Protein AF-W0QBN4-F1 (afdb_monomer_lite)

InterPro domains:
  IPR000123 RNA-directed DNA polymerase (reverse transcriptase), msDNA [PR00866] (60-73)
  IPR000123 RNA-directed DNA polymerase (reverse transcriptase), msDNA [PR00866] (78-91)
  IPR000123 RNA-directed DNA polymerase (reverse transcriptase), msDNA [PR00866] (93-104)
  IPR000123 RNA-directed DNA polymerase (reverse transcriptase), msDNA [PR00866] (148-154)
  IPR000123 RNA-directed DNA polymerase (reverse transcriptase), msDNA [cd03487] (2-157)
  IPR000477 Reverse transcriptase domain [PF00078] (51-152)
  IPR000477 Reverse transcriptase domain [PS50878] (1-153)
  IPR043502 DNA/RNA polymerase superfamily [SSF56672] (55-195)
  IPR051083 Group II Intron Splicing and Mobility/Defense [PTHR34047] (2-155)

Sequence (230 aa):
MKDFFFCINEISVYHLFKNLGYTKKLSFQMAKLCTIILIKEHEKYIKKYKLGNKEIELGVLPQGAPTSPMLSNLLANQLDIKLSNLAEDNNLIYTRYADDLAFSSNENLSKLQIKKINHHIMEIIRSENFIVNKDKISISRQGSRKQVLGLIVNNDTPKLPKDKKKKIDTFLYAIDKFGWEATTEHYGFKDALGFLHHLEGTIIYAEHIDRELGIKYRNRLNKLLPSLFI

Structure (mmCIF, N/CA/C/O backbone):
data_AF-W0QBN4-F1
#
_entry.id   AF-W0QBN4-F1
#
loop_
_atom_site.group_PDB
_atom_site.id
_atom_site.type_symbol
_atom_site.label_atom_id
_atom_site.label_alt_id
_atom_site.label_comp_id
_atom_site.label_asym_id
_atom_site.label_entity_id
_atom_site.label_seq_id
_atom_site.pdbx_PDB_ins_code
_atom_site.Cartn_x
_atom_site.Cartn_y
_atom_site.Cartn_z
_atom_site.occup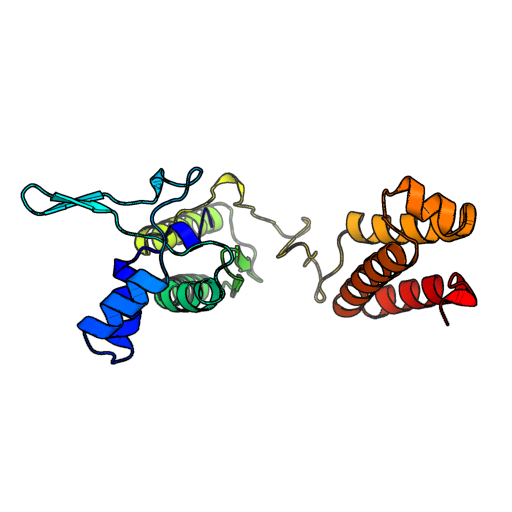ancy
_atom_site.B_iso_or_equiv
_atom_site.auth_seq_id
_atom_site.auth_comp_id
_atom_site.auth_asym_id
_atom_site.auth_atom_id
_atom_site.pdbx_PDB_model_num
ATOM 1 N N . MET A 1 1 ? 0.857 2.484 7.044 1.00 90.81 1 MET A N 1
ATOM 2 C CA . MET A 1 1 ? 0.902 2.324 8.521 1.00 90.81 1 MET A CA 1
ATOM 3 C C . MET A 1 1 ? 2.192 1.571 8.855 1.00 90.81 1 MET A C 1
ATOM 5 O O . MET A 1 1 ? 3.042 1.452 7.977 1.00 90.81 1 MET A O 1
ATOM 9 N N . LYS A 1 2 ? 2.445 1.145 10.097 1.00 90.12 2 LYS A N 1
ATOM 10 C CA . LYS A 1 2 ? 3.580 0.254 10.405 1.00 90.12 2 LYS A CA 1
ATOM 11 C C . LYS A 1 2 ? 3.059 -1.140 10.718 1.00 90.12 2 LYS A C 1
ATOM 13 O O . LYS A 1 2 ? 2.150 -1.251 11.531 1.00 90.12 2 LYS A O 1
ATOM 18 N N . ASP A 1 3 ? 3.663 -2.164 10.111 1.00 90.44 3 ASP A N 1
ATOM 19 C CA . ASP A 1 3 ? 3.443 -3.568 10.479 1.00 90.44 3 ASP A CA 1
ATOM 20 C C . ASP A 1 3 ? 1.940 -3.933 10.524 1.00 90.44 3 ASP A C 1
ATOM 22 O O . ASP A 1 3 ? 1.450 -4.540 11.473 1.00 90.44 3 ASP A O 1
ATOM 26 N N . PHE A 1 4 ? 1.191 -3.507 9.496 1.00 92.25 4 PHE A N 1
ATOM 27 C CA . PHE A 1 4 ? -0.280 -3.471 9.472 1.00 92.25 4 PHE A CA 1
ATOM 28 C C . PHE A 1 4 ? -0.950 -4.804 9.818 1.00 92.25 4 PHE A C 1
ATOM 30 O O . PHE A 1 4 ? -1.798 -4.845 10.705 1.00 92.25 4 PHE A O 1
ATOM 37 N N . PHE A 1 5 ? -0.535 -5.899 9.174 1.00 92.88 5 PHE A N 1
ATOM 38 C CA . PHE A 1 5 ? -1.074 -7.233 9.455 1.00 92.88 5 PHE A CA 1
ATOM 39 C C . PHE A 1 5 ? -0.814 -7.668 10.902 1.00 92.88 5 PHE A C 1
ATOM 41 O O . PHE A 1 5 ? -1.704 -8.196 11.561 1.00 92.88 5 PHE A O 1
ATOM 48 N N . PHE A 1 6 ? 0.369 -7.361 11.434 1.00 91.56 6 PHE A N 1
ATOM 49 C CA . PHE A 1 6 ? 0.767 -7.753 12.784 1.00 91.56 6 PHE A CA 1
ATOM 50 C C . PHE A 1 6 ? 0.071 -6.940 13.885 1.00 91.56 6 PHE A C 1
ATOM 52 O O . PHE A 1 6 ? 0.044 -7.362 15.036 1.00 91.56 6 PHE A O 1
ATOM 59 N N . CYS A 1 7 ? -0.538 -5.797 13.553 1.00 90.88 7 CYS A N 1
ATOM 60 C CA . CYS A 1 7 ? -1.388 -5.059 14.493 1.00 90.88 7 CYS A CA 1
ATOM 61 C C . CYS A 1 7 ? -2.726 -5.777 14.751 1.00 90.88 7 CYS A C 1
ATOM 63 O O . CYS A 1 7 ? -3.389 -5.521 15.758 1.00 90.88 7 CYS A O 1
ATOM 65 N N . ILE A 1 8 ? -3.124 -6.686 13.858 1.00 93.31 8 ILE A N 1
ATOM 66 C CA . ILE A 1 8 ? -4.395 -7.397 13.929 1.00 93.31 8 ILE A CA 1
ATOM 67 C C . ILE A 1 8 ? -4.189 -8.730 14.636 1.00 93.31 8 ILE A C 1
ATOM 69 O O . ILE A 1 8 ? -3.545 -9.640 14.116 1.00 93.31 8 ILE A O 1
ATOM 73 N N . ASN A 1 9 ? -4.769 -8.835 15.828 1.00 92.56 9 ASN A N 1
ATOM 74 C CA . ASN A 1 9 ? -4.647 -10.010 16.681 1.00 92.56 9 ASN A CA 1
ATOM 75 C C . ASN A 1 9 ? -5.807 -11.003 16.500 1.00 92.56 9 ASN A C 1
ATOM 77 O O . ASN A 1 9 ? -6.867 -10.692 15.953 1.00 92.56 9 ASN A O 1
ATOM 81 N N . GLU A 1 10 ? -5.597 -12.203 17.029 1.00 94.38 10 GLU A N 1
ATOM 82 C CA . GLU A 1 10 ? -6.542 -13.318 17.018 1.00 94.38 10 GLU A CA 1
ATOM 83 C C . GLU A 1 10 ? -7.917 -12.977 17.611 1.00 94.38 10 GLU A C 1
ATOM 85 O O . GLU A 1 10 ? -8.932 -13.435 17.088 1.00 94.38 10 GLU A O 1
ATOM 90 N N . ILE A 1 11 ? -7.982 -12.136 18.650 1.00 93.94 11 ILE A N 1
ATOM 91 C CA . ILE A 1 11 ? -9.257 -11.716 19.257 1.00 93.94 11 ILE A CA 1
ATOM 92 C C . ILE A 1 11 ? -10.081 -10.906 18.251 1.00 93.94 11 ILE A C 1
ATOM 94 O O . ILE A 1 11 ? -11.277 -11.160 18.093 1.00 93.94 11 ILE A O 1
ATOM 98 N N . SER A 1 12 ? -9.459 -9.972 17.528 1.00 94.94 12 SER A N 1
ATOM 99 C CA . SER A 1 12 ? -10.140 -9.198 16.484 1.00 94.94 12 SER A CA 1
ATOM 100 C C . SER A 1 12 ? -10.688 -10.110 15.384 1.00 94.94 12 SER A C 1
ATOM 102 O O . SER A 1 12 ? -11.844 -9.973 14.984 1.00 94.94 12 SER A O 1
ATOM 104 N N . VAL A 1 13 ? -9.897 -11.092 14.941 1.00 96.88 13 VAL A N 1
ATOM 105 C CA . VAL A 1 13 ? -10.320 -12.072 13.925 1.00 96.88 13 VAL A CA 1
ATOM 106 C C . VAL A 1 13 ? -11.476 -12.939 14.437 1.00 96.88 13 VAL A C 1
ATOM 108 O O . VAL A 1 13 ? -12.452 -13.159 13.719 1.00 96.88 13 VAL A O 1
ATOM 111 N N . TYR A 1 14 ? -11.419 -13.385 15.693 1.00 97.38 14 TYR A N 1
ATOM 112 C CA . TYR A 1 14 ? -12.514 -14.110 16.337 1.00 97.38 14 TYR A CA 1
ATOM 113 C C . TYR A 1 14 ? -13.814 -13.296 16.326 1.00 97.38 14 TYR A C 1
ATOM 115 O O . TYR A 1 14 ? -14.857 -13.809 15.911 1.00 97.38 14 TYR A O 1
ATOM 123 N N . HIS A 1 15 ? -13.757 -12.029 16.748 1.00 97.06 15 HIS A N 1
ATOM 124 C CA . HIS A 1 15 ? -14.932 -11.160 16.778 1.00 97.06 15 HIS A CA 1
ATOM 125 C C . HIS A 1 15 ? -15.472 -10.863 15.382 1.00 97.06 15 HIS A C 1
ATOM 127 O O . HIS A 1 15 ? -16.688 -10.845 15.219 1.00 97.06 15 HIS A O 1
ATOM 133 N N . LEU A 1 16 ? -14.610 -10.724 14.370 1.00 97.12 16 LEU A N 1
ATOM 134 C CA . LEU A 1 16 ? -15.048 -10.595 12.981 1.00 97.12 16 LEU A CA 1
ATOM 135 C C . LEU A 1 16 ? -15.923 -11.784 12.570 1.00 97.12 16 LEU A C 1
ATOM 137 O O . LEU A 1 16 ? -17.073 -11.593 12.183 1.00 97.12 16 LEU A O 1
ATOM 141 N N . PHE A 1 17 ? -15.427 -13.017 12.712 1.00 97.94 17 PHE A N 1
ATOM 142 C CA . PHE A 1 17 ? -16.222 -14.201 12.374 1.00 97.94 17 PHE A CA 1
ATOM 143 C C . PHE A 1 17 ? -17.478 -14.311 13.240 1.00 97.94 17 PHE A C 1
ATOM 145 O O . PHE A 1 17 ? -18.539 -14.704 12.760 1.00 97.94 17 PHE A O 1
ATOM 152 N N . LYS A 1 18 ? -17.395 -13.959 14.523 1.00 98.00 18 LYS A N 1
ATOM 153 C CA . LYS A 1 18 ? -18.564 -14.002 15.400 1.00 98.00 18 LYS A CA 1
ATOM 154 C C . LYS A 1 18 ? -19.658 -13.032 14.936 1.00 98.00 18 LYS A C 1
ATOM 156 O O . LYS A 1 18 ? -20.825 -13.418 14.926 1.00 98.00 18 LYS A O 1
ATOM 161 N N . ASN A 1 19 ? -19.276 -11.828 14.516 1.00 96.62 19 ASN A N 1
ATOM 162 C CA . ASN A 1 19 ? -20.182 -10.790 14.020 1.00 96.62 19 ASN A CA 1
ATOM 163 C C . ASN A 1 19 ? -20.761 -11.124 12.638 1.00 96.62 19 ASN A C 1
ATOM 165 O O . ASN A 1 19 ? -21.881 -10.728 12.342 1.00 96.62 19 ASN A O 1
ATOM 169 N N . LEU A 1 20 ? -20.050 -11.915 11.829 1.00 95.88 20 LEU A N 1
ATOM 170 C CA . LEU A 1 20 ? -20.570 -12.477 10.576 1.00 95.88 20 LEU A CA 1
ATOM 171 C C . LEU A 1 20 ? -21.606 -13.601 10.788 1.00 95.88 20 LEU A C 1
ATOM 173 O O . LEU A 1 20 ? -22.140 -14.126 9.817 1.00 95.88 20 LEU A O 1
ATOM 177 N N . GLY A 1 21 ? -21.893 -13.987 12.038 1.00 97.31 21 GLY A N 1
ATOM 178 C CA . GLY A 1 21 ? -22.943 -14.953 12.380 1.00 97.31 21 GLY A CA 1
ATOM 179 C C . GLY A 1 21 ? -22.454 -16.370 12.694 1.00 97.31 21 GLY A C 1
ATOM 180 O O . GLY A 1 21 ? -23.262 -17.235 13.031 1.00 97.31 21 GLY A O 1
ATOM 181 N N . TYR A 1 22 ? -21.144 -16.635 12.661 1.00 97.94 22 TYR A N 1
ATOM 182 C CA . TYR A 1 22 ? -20.612 -17.964 12.976 1.00 97.94 22 TYR A CA 1
ATOM 183 C C . TYR A 1 22 ? -20.765 -18.329 14.470 1.00 97.94 22 TYR A C 1
ATOM 185 O O . TYR A 1 22 ? -20.877 -17.480 15.367 1.00 97.94 22 TYR A O 1
ATOM 193 N N . THR A 1 23 ? -20.777 -19.632 14.778 1.00 98.31 23 THR A N 1
ATOM 194 C CA . THR A 1 23 ? -20.830 -20.125 16.167 1.00 98.31 23 THR A CA 1
ATOM 195 C C . THR A 1 23 ? -19.526 -19.813 16.907 1.00 98.31 23 THR A C 1
ATOM 197 O O . THR A 1 23 ? -18.466 -19.737 16.296 1.00 98.31 23 THR A O 1
ATOM 200 N N . LYS A 1 24 ? -19.570 -19.675 18.244 1.00 97.88 24 LYS A N 1
ATOM 201 C CA . LYS A 1 24 ? -18.374 -19.322 19.044 1.00 97.88 24 LYS A CA 1
ATOM 202 C C . LYS A 1 24 ? -17.204 -20.289 18.796 1.00 97.88 24 LYS A C 1
ATOM 204 O O . LYS A 1 24 ? -16.071 -19.857 18.627 1.00 97.88 24 LYS A O 1
ATOM 209 N N . LYS A 1 25 ? -17.486 -21.596 18.735 1.00 97.62 25 LYS A N 1
ATOM 210 C CA . LYS A 1 25 ? -16.470 -22.634 18.505 1.00 97.62 25 LYS A CA 1
ATOM 211 C C . LYS A 1 25 ? -15.825 -22.504 17.122 1.00 97.62 25 LYS A C 1
ATOM 213 O O . LYS A 1 25 ? -14.604 -22.566 17.022 1.00 97.62 25 LYS A O 1
ATOM 218 N N . LEU A 1 26 ? -16.630 -22.276 16.084 1.00 97.62 26 LEU A N 1
ATOM 219 C CA . LEU A 1 26 ? -16.129 -22.124 14.720 1.00 97.62 26 LEU A CA 1
ATOM 220 C C . LEU A 1 26 ? -15.345 -20.819 14.545 1.00 97.62 26 LEU A C 1
ATOM 222 O O . LEU A 1 26 ? -14.256 -20.843 13.983 1.00 97.62 26 LEU A O 1
ATOM 226 N N . SER A 1 27 ? -15.835 -19.700 15.089 1.00 98.00 27 SER A N 1
ATOM 227 C CA . SER A 1 27 ? -15.104 -18.425 15.089 1.00 98.00 27 SER A CA 1
ATOM 228 C C . SER A 1 27 ? -13.731 -18.561 15.748 1.00 98.00 27 SER A C 1
ATOM 230 O O . SER A 1 27 ? -12.752 -18.020 15.244 1.00 98.00 27 SER A O 1
ATOM 232 N N . PHE A 1 28 ? -13.641 -19.314 16.851 1.00 96.25 28 PHE A N 1
ATOM 233 C CA . PHE A 1 28 ? -12.373 -19.578 17.535 1.00 96.25 28 PHE A CA 1
ATOM 234 C C . PHE A 1 28 ? -11.413 -20.403 16.670 1.00 96.25 28 PHE A C 1
ATOM 236 O O . PHE A 1 28 ? -10.250 -20.038 16.520 1.00 96.25 28 PHE A O 1
ATOM 243 N N . GLN A 1 29 ? -11.902 -21.482 16.052 1.00 96.94 29 GLN A N 1
ATOM 244 C CA . GLN A 1 29 ? -11.094 -22.314 15.155 1.00 96.94 29 GLN A CA 1
ATOM 245 C C . GLN A 1 29 ? -10.597 -21.530 13.935 1.00 96.94 29 GLN A C 1
ATOM 247 O O . GLN A 1 29 ? -9.424 -21.627 13.587 1.00 96.94 29 GLN A O 1
ATOM 252 N N . MET A 1 30 ? -11.454 -20.708 13.326 1.00 97.12 30 MET A N 1
ATOM 253 C CA . MET A 1 30 ? -11.079 -19.858 12.193 1.00 97.12 30 MET A CA 1
ATOM 254 C C . MET A 1 30 ? -10.044 -18.800 12.584 1.00 97.12 30 MET A C 1
ATOM 256 O O . MET A 1 30 ? -9.085 -18.580 11.850 1.00 97.12 30 MET A O 1
ATOM 260 N N . ALA A 1 31 ? -10.190 -18.176 13.755 1.00 96.50 31 ALA A N 1
ATOM 261 C CA . ALA A 1 31 ? -9.197 -17.232 14.259 1.00 96.50 31 ALA A CA 1
ATOM 262 C C . ALA A 1 31 ? -7.826 -17.898 14.449 1.00 96.50 31 ALA A C 1
ATOM 264 O O . ALA A 1 31 ? -6.818 -17.354 13.998 1.00 96.50 31 ALA A O 1
ATOM 265 N N . LYS A 1 32 ? -7.795 -19.107 15.025 1.00 93.94 32 LYS A N 1
ATOM 266 C CA . LYS A 1 32 ? -6.568 -19.905 15.173 1.00 93.94 32 LYS A CA 1
ATOM 267 C C . LYS A 1 32 ? -5.955 -20.333 13.839 1.00 93.94 32 LYS A C 1
ATOM 269 O O . LYS A 1 32 ? -4.738 -20.362 13.734 1.00 93.94 32 LYS A O 1
ATOM 274 N N . LEU A 1 33 ? -6.767 -20.640 12.827 1.00 95.25 33 LEU A N 1
ATOM 275 C CA . LEU A 1 33 ? -6.278 -21.000 11.491 1.00 95.25 33 LEU A CA 1
ATOM 276 C C . LEU A 1 33 ? -5.645 -19.798 10.770 1.00 95.25 33 LEU A C 1
ATOM 278 O O . LEU A 1 33 ? -4.666 -19.941 10.044 1.00 95.25 33 LEU A O 1
ATOM 282 N N . CYS A 1 34 ? -6.225 -18.613 10.956 1.00 96.12 34 CYS A N 1
ATOM 283 C CA . CYS A 1 34 ? -5.832 -17.397 10.247 1.00 96.12 34 CYS A CA 1
ATOM 284 C C . CYS A 1 34 ? -4.720 -16.600 10.941 1.00 96.12 34 CYS A C 1
ATOM 286 O O . CYS A 1 34 ? -4.297 -15.579 10.402 1.00 96.12 34 CYS A O 1
ATOM 288 N N . THR A 1 35 ? -4.264 -17.013 12.124 1.00 94.75 35 THR A N 1
ATOM 289 C CA . THR A 1 35 ? -3.239 -16.292 12.886 1.00 94.75 35 THR A CA 1
ATOM 290 C C . THR A 1 35 ? -2.072 -17.184 13.273 1.00 94.75 35 THR A C 1
ATOM 292 O O . THR A 1 35 ? -2.207 -18.398 13.401 1.00 94.75 35 THR A O 1
ATOM 295 N N . ILE A 1 36 ? -0.901 -16.572 13.449 1.00 92.19 36 ILE A N 1
ATOM 296 C CA . ILE A 1 36 ? 0.330 -17.270 13.829 1.00 92.19 36 ILE A CA 1
ATOM 297 C C . ILE A 1 36 ? 0.972 -16.629 15.058 1.00 92.19 36 ILE A C 1
ATOM 299 O O . ILE A 1 36 ? 0.836 -15.426 15.284 1.00 92.19 36 ILE A O 1
ATOM 303 N N . ILE A 1 37 ? 1.686 -17.448 15.831 1.00 83.94 37 ILE A N 1
ATOM 304 C CA . ILE A 1 37 ? 2.408 -17.042 17.050 1.00 83.94 37 ILE A CA 1
ATOM 305 C C . ILE A 1 37 ? 3.933 -16.981 16.859 1.00 83.94 37 ILE A C 1
ATOM 307 O O . ILE A 1 37 ? 4.609 -16.223 17.541 1.00 83.94 37 ILE A O 1
ATOM 311 N N . LEU A 1 38 ? 4.492 -17.734 15.907 1.00 72.50 38 LEU A N 1
ATOM 312 C CA . LEU A 1 38 ? 5.940 -17.822 15.693 1.00 72.50 38 LEU A CA 1
ATOM 313 C C . LEU A 1 38 ? 6.389 -16.826 14.620 1.00 72.50 38 LEU A C 1
ATOM 315 O O . LEU A 1 38 ? 6.371 -17.146 13.432 1.00 72.50 38 LEU A O 1
ATOM 319 N N . ILE A 1 39 ? 6.808 -15.624 15.029 1.00 69.81 39 ILE A N 1
ATOM 320 C CA . ILE A 1 39 ? 7.344 -14.616 14.102 1.00 69.81 39 ILE A CA 1
ATOM 321 C C . ILE A 1 39 ? 8.636 -14.013 14.660 1.00 69.81 39 ILE A C 1
ATOM 323 O O . ILE A 1 39 ? 8.586 -13.011 15.364 1.00 69.81 39 ILE A O 1
ATOM 327 N N . LYS A 1 40 ? 9.797 -14.583 14.299 1.00 66.75 40 LYS A N 1
ATOM 328 C CA . LYS A 1 40 ? 11.121 -14.199 14.842 1.00 66.75 40 LYS A CA 1
ATOM 329 C C . LYS A 1 40 ? 11.411 -12.689 14.804 1.00 66.75 40 LYS A C 1
ATOM 331 O O . LYS A 1 40 ? 12.001 -12.156 15.733 1.00 66.75 40 LYS A O 1
ATOM 336 N N . GLU A 1 41 ? 10.990 -11.987 13.750 1.00 72.06 41 GLU A N 1
ATOM 337 C CA . GLU A 1 41 ? 11.254 -10.545 13.574 1.00 72.06 41 GLU A CA 1
ATOM 338 C C . GLU A 1 41 ? 10.146 -9.633 14.143 1.00 72.06 41 GLU A C 1
ATOM 340 O O . GLU A 1 41 ? 10.310 -8.414 14.236 1.00 72.06 41 GLU A O 1
ATOM 345 N N . HIS A 1 42 ? 9.012 -10.208 14.558 1.00 73.69 42 HIS A N 1
ATOM 346 C CA . HIS A 1 42 ? 7.809 -9.470 14.957 1.00 73.69 42 HIS A CA 1
ATOM 347 C C . HIS A 1 42 ? 7.196 -9.969 16.276 1.00 73.69 42 HIS A C 1
ATOM 349 O O . HIS A 1 42 ? 6.045 -9.653 16.572 1.00 73.69 42 HIS A O 1
ATOM 355 N N . GLU A 1 43 ? 7.962 -10.671 17.117 1.00 76.38 43 GLU A N 1
ATOM 356 C CA . GLU A 1 43 ? 7.491 -11.209 18.408 1.00 76.38 43 GLU A CA 1
ATOM 357 C C . GLU A 1 43 ? 6.892 -10.136 19.326 1.00 76.38 43 GLU A C 1
ATOM 359 O O . GLU A 1 43 ? 5.961 -10.409 20.076 1.00 76.38 43 GLU A O 1
ATOM 364 N N . LYS A 1 44 ? 7.342 -8.879 19.204 1.00 81.00 44 LYS A N 1
ATOM 365 C CA . LYS A 1 44 ? 6.791 -7.725 19.941 1.00 81.00 44 LYS A CA 1
ATOM 366 C C . LYS A 1 44 ? 5.282 -7.501 19.734 1.00 81.00 44 LYS A C 1
ATOM 368 O O . LYS A 1 44 ? 4.675 -6.765 20.506 1.00 81.00 44 LYS A O 1
ATOM 373 N N . TYR A 1 45 ? 4.692 -8.070 18.679 1.00 79.62 45 TYR A N 1
ATOM 374 C CA . TYR A 1 45 ? 3.256 -7.994 18.392 1.00 79.62 45 TYR A CA 1
ATOM 375 C C . TYR A 1 45 ? 2.450 -9.131 19.029 1.00 79.62 45 TYR A C 1
ATOM 377 O O . TYR A 1 45 ? 1.230 -9.017 19.156 1.00 79.62 45 TYR A O 1
ATOM 385 N N . ILE A 1 46 ? 3.117 -10.203 19.463 1.00 80.44 46 ILE A N 1
ATOM 386 C CA . ILE A 1 46 ? 2.486 -11.329 20.143 1.00 80.44 46 ILE A CA 1
ATOM 387 C C . ILE A 1 46 ? 2.198 -10.922 21.582 1.00 80.44 46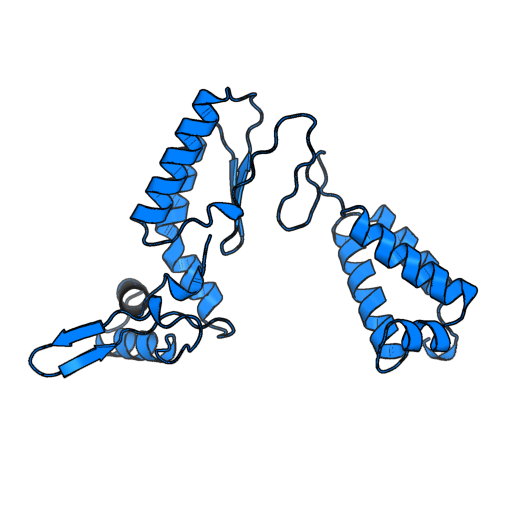 ILE A C 1
ATOM 389 O O . ILE A 1 46 ? 3.096 -10.713 22.399 1.00 80.44 46 ILE A O 1
ATOM 393 N N . LYS A 1 47 ? 0.910 -10.793 21.899 1.00 80.12 47 LYS A N 1
ATOM 394 C CA . LYS A 1 47 ? 0.472 -10.480 23.258 1.00 80.12 47 LYS A CA 1
ATOM 395 C C . LYS A 1 47 ? 0.390 -11.760 24.078 1.00 80.12 47 LYS A C 1
ATOM 397 O O . LYS A 1 47 ? -0.211 -12.741 23.637 1.00 80.12 47 LYS A O 1
ATOM 402 N N . LYS A 1 48 ? 0.944 -11.713 25.288 1.00 82.44 48 LYS A N 1
ATOM 403 C CA . LYS A 1 48 ? 0.904 -12.813 26.253 1.00 82.44 48 LYS A CA 1
ATOM 404 C C . LYS A 1 48 ? -0.072 -12.494 27.374 1.00 82.44 48 LYS A C 1
ATOM 406 O O . LYS A 1 48 ? -0.068 -11.388 27.913 1.00 82.44 48 LYS A O 1
ATOM 411 N N . TYR A 1 49 ? -0.902 -13.465 27.723 1.00 78.75 49 TYR A N 1
ATOM 412 C CA . TYR A 1 49 ? -1.891 -13.357 28.788 1.00 78.75 49 TYR A CA 1
ATOM 413 C C . TYR A 1 49 ? -1.705 -14.496 29.780 1.00 78.75 49 TYR A C 1
ATOM 415 O O . TYR A 1 49 ? -1.464 -15.636 29.389 1.00 78.75 49 TYR A O 1
ATOM 423 N N . LYS A 1 50 ? -1.860 -14.197 31.071 1.00 80.38 50 LYS A N 1
ATOM 424 C CA . LYS A 1 50 ? -1.895 -15.217 32.120 1.00 80.38 50 LYS A CA 1
ATOM 425 C C . LYS A 1 50 ? -3.337 -15.620 32.388 1.00 80.38 50 LYS A C 1
ATOM 427 O O . LYS A 1 50 ? -4.161 -14.776 32.729 1.00 80.38 50 LYS A O 1
ATOM 432 N N . LEU A 1 51 ? -3.625 -16.910 32.262 1.00 79.12 51 LEU A N 1
ATOM 433 C CA . LEU A 1 51 ? -4.890 -17.511 32.664 1.00 79.12 51 LEU A CA 1
ATOM 434 C C . LEU A 1 51 ? -4.600 -18.581 33.722 1.00 79.12 51 LEU A C 1
ATOM 436 O O . LEU A 1 51 ? -4.207 -19.708 33.410 1.00 79.12 51 LEU A O 1
ATOM 440 N N . GLY A 1 52 ? -4.736 -18.195 34.993 1.00 84.12 52 GLY A N 1
ATOM 441 C CA . GLY A 1 52 ? -4.257 -18.997 36.120 1.00 84.12 52 GLY A CA 1
ATOM 442 C C . GLY A 1 52 ? -2.742 -19.203 36.036 1.00 84.12 52 GLY A C 1
ATOM 443 O O . GLY A 1 52 ? -1.990 -18.237 35.923 1.00 84.12 52 GLY A O 1
ATOM 444 N N . ASN A 1 53 ? -2.308 -20.466 36.029 1.00 83.44 53 ASN A N 1
ATOM 445 C CA . ASN A 1 53 ? -0.890 -20.840 35.935 1.00 83.44 53 ASN A CA 1
ATOM 446 C C . ASN A 1 53 ? -0.388 -21.010 34.490 1.00 83.44 53 ASN A C 1
ATOM 448 O O . ASN A 1 53 ? 0.761 -21.396 34.291 1.00 83.44 53 ASN A O 1
ATOM 452 N N . LYS A 1 54 ? -1.235 -20.778 33.477 1.00 78.38 54 LYS A N 1
ATOM 453 C CA . LYS A 1 54 ? -0.872 -20.948 32.064 1.00 78.38 54 LYS A CA 1
ATOM 454 C C . LYS A 1 54 ? -0.687 -19.599 31.383 1.00 78.38 54 LYS A C 1
ATOM 456 O O . LYS A 1 54 ? -1.513 -18.700 31.534 1.00 78.38 54 LYS A O 1
ATOM 461 N N . GLU A 1 55 ? 0.379 -19.489 30.604 1.00 81.94 55 GLU A N 1
ATOM 462 C CA . GLU A 1 55 ? 0.619 -18.366 29.706 1.00 81.94 55 GLU A CA 1
ATOM 463 C C . GLU A 1 55 ? 0.078 -18.713 28.317 1.00 81.94 55 GLU A C 1
ATOM 465 O O . GLU A 1 55 ? 0.325 -19.800 27.793 1.00 81.94 55 GLU A O 1
ATOM 470 N N . ILE A 1 56 ? -0.722 -17.813 27.753 1.00 83.94 56 ILE A N 1
ATOM 471 C CA . ILE A 1 56 ? -1.343 -17.966 26.440 1.00 83.94 56 ILE A CA 1
ATOM 472 C C . ILE A 1 56 ? -0.840 -16.839 25.553 1.00 83.94 56 ILE A C 1
ATOM 474 O O . ILE A 1 56 ? -0.959 -15.662 25.896 1.00 83.94 56 ILE A O 1
ATOM 478 N N . GLU A 1 57 ? -0.319 -17.212 24.393 1.00 86.19 57 GLU A N 1
ATOM 479 C CA . GLU A 1 57 ? 0.081 -16.287 23.342 1.00 86.19 57 GLU A CA 1
ATOM 480 C C . GLU A 1 57 ? -1.067 -16.122 22.341 1.00 86.19 57 GLU A C 1
ATOM 482 O O . GLU A 1 57 ? -1.676 -17.104 21.901 1.00 86.19 57 GLU A O 1
ATOM 487 N N . LEU A 1 58 ? -1.382 -14.875 21.994 1.00 87.25 58 LEU A N 1
ATOM 488 C CA . LEU A 1 58 ? -2.342 -14.568 20.938 1.00 87.25 58 LEU A CA 1
ATOM 489 C C . LEU A 1 58 ? -1.622 -14.372 19.614 1.00 87.25 58 LEU A C 1
ATOM 491 O O . LEU A 1 58 ? -0.702 -13.557 19.522 1.00 87.25 58 LEU A O 1
ATOM 495 N N . GLY A 1 59 ? -2.095 -15.078 18.588 1.00 91.88 59 GLY A N 1
ATOM 496 C CA . GLY A 1 59 ? -1.569 -14.922 17.245 1.00 91.88 59 GLY A CA 1
ATOM 497 C C . GLY A 1 59 ? -1.938 -13.580 16.613 1.00 91.88 59 GLY A C 1
ATOM 498 O O . GLY A 1 59 ? -2.833 -12.859 17.068 1.00 91.88 59 GLY A O 1
ATOM 499 N N . VA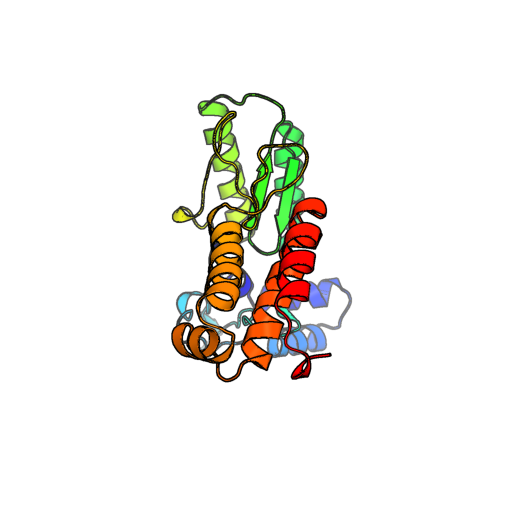L A 1 60 ? -1.257 -13.272 15.515 1.00 94.69 60 VAL A N 1
ATOM 500 C CA . VAL A 1 60 ? -1.542 -12.128 14.637 1.00 94.69 60 VAL A CA 1
ATOM 501 C C . VAL A 1 60 ? -1.658 -12.588 13.186 1.00 94.69 60 VAL A C 1
ATOM 503 O O . VAL A 1 60 ? -1.259 -13.710 12.862 1.00 94.69 60 VAL A O 1
ATOM 506 N N . LEU A 1 61 ? -2.208 -11.749 12.302 1.00 94.69 61 LEU A N 1
ATOM 507 C CA . LEU A 1 61 ? -2.285 -12.098 10.882 1.00 94.69 61 LEU A CA 1
ATOM 508 C C . LEU A 1 61 ? -0.872 -12.240 10.279 1.00 94.69 61 LEU A C 1
ATOM 510 O O . LEU A 1 61 ? -0.071 -11.304 10.370 1.00 94.69 61 LEU A O 1
ATOM 514 N N . PRO A 1 62 ? -0.552 -13.371 9.627 1.00 92.88 62 PRO A N 1
ATOM 515 C CA . PRO A 1 62 ? 0.707 -13.540 8.910 1.00 92.88 62 PRO A CA 1
ATOM 516 C C . PRO A 1 62 ? 0.726 -12.736 7.607 1.00 92.88 62 PRO A C 1
ATOM 518 O O . PRO A 1 62 ? -0.283 -12.634 6.901 1.00 92.88 62 PRO A O 1
ATOM 521 N N . GLN A 1 63 ? 1.903 -12.242 7.227 1.00 89.94 63 GLN A N 1
ATOM 522 C CA . GLN A 1 63 ? 2.136 -11.784 5.858 1.00 89.94 63 GLN A CA 1
ATOM 523 C C . GLN A 1 63 ? 2.250 -12.994 4.922 1.00 89.94 63 GLN A C 1
ATOM 525 O O . GLN A 1 63 ? 2.912 -13.974 5.251 1.00 89.94 63 GLN A O 1
ATOM 530 N N . GLY A 1 64 ? 1.592 -12.931 3.763 1.00 88.25 64 GLY A N 1
ATOM 531 C CA . GLY A 1 64 ? 1.627 -13.991 2.749 1.00 88.25 64 GLY A CA 1
ATOM 532 C C . GLY A 1 64 ? 0.514 -15.038 2.849 1.00 88.25 64 GLY A C 1
ATOM 533 O O . GLY A 1 64 ? 0.318 -15.781 1.890 1.00 88.25 64 GLY A O 1
ATOM 534 N N . ALA A 1 65 ? -0.267 -15.081 3.937 1.00 92.81 65 ALA A N 1
ATOM 535 C CA . ALA A 1 65 ? -1.456 -15.934 3.947 1.00 92.81 65 ALA A CA 1
ATOM 536 C C . ALA A 1 65 ? -2.557 -15.352 3.045 1.00 92.81 65 ALA A C 1
ATOM 538 O O . ALA A 1 65 ? -2.794 -14.140 3.071 1.00 92.81 65 ALA A O 1
ATOM 539 N N . PRO A 1 66 ? -3.284 -16.201 2.297 1.00 94.94 66 PRO A N 1
ATOM 540 C CA . PRO A 1 66 ? -4.308 -15.751 1.354 1.00 94.94 66 PRO A CA 1
ATOM 541 C C . PRO A 1 66 ? -5.509 -15.086 2.040 1.00 94.94 66 PRO A C 1
ATOM 543 O O . PRO A 1 66 ? -6.196 -14.271 1.431 1.00 94.94 66 PRO A O 1
ATOM 546 N N . THR A 1 67 ? -5.764 -15.399 3.313 1.00 95.88 67 THR A N 1
ATOM 547 C CA . THR A 1 67 ? -6.872 -14.822 4.089 1.00 95.88 67 THR A CA 1
ATOM 548 C C . THR A 1 67 ? -6.544 -13.440 4.654 1.00 95.88 67 THR A C 1
ATOM 550 O O . THR A 1 67 ? -7.443 -12.609 4.802 1.00 95.88 67 THR A O 1
ATOM 553 N N . SER A 1 68 ? -5.268 -13.163 4.940 1.00 95.69 68 SER A N 1
ATOM 554 C CA . SER A 1 68 ? -4.834 -11.945 5.631 1.00 95.69 68 SER A CA 1
ATOM 555 C C . SER A 1 68 ? -5.268 -10.645 4.943 1.00 95.69 68 SER A C 1
ATOM 557 O O . SER A 1 68 ? -5.756 -9.774 5.662 1.00 95.69 68 SER A O 1
ATOM 559 N N . PRO A 1 69 ? -5.155 -10.469 3.605 1.00 95.56 69 PRO A N 1
ATOM 560 C CA . PRO A 1 69 ? -5.568 -9.228 2.939 1.00 95.56 69 PRO A CA 1
ATOM 561 C C . PRO A 1 69 ? -7.053 -8.900 3.112 1.00 95.56 69 PRO A C 1
ATOM 563 O O . PRO A 1 69 ? -7.414 -7.748 3.343 1.00 95.56 69 PRO A O 1
ATOM 566 N N . MET A 1 70 ? -7.925 -9.907 3.023 1.00 95.81 70 MET A N 1
ATOM 567 C CA . MET A 1 70 ? -9.365 -9.696 3.174 1.00 95.81 70 MET A CA 1
ATOM 568 C C . MET A 1 70 ? -9.721 -9.402 4.633 1.00 95.81 70 MET A C 1
ATOM 570 O O . MET A 1 70 ? -10.441 -8.446 4.918 1.00 95.81 70 MET A O 1
ATOM 574 N N . LEU A 1 71 ? -9.179 -10.192 5.566 1.00 96.62 71 LEU A N 1
ATOM 575 C CA . LEU A 1 71 ? -9.428 -10.015 6.997 1.00 96.62 71 LEU A CA 1
ATOM 576 C C . LEU A 1 71 ? -8.960 -8.644 7.485 1.00 96.62 71 LEU A C 1
ATOM 578 O O . LEU A 1 71 ? -9.679 -7.983 8.233 1.00 96.62 71 LEU A O 1
ATOM 582 N N . SER A 1 72 ? -7.781 -8.199 7.047 1.00 95.62 72 SER A N 1
ATOM 583 C CA . SER A 1 72 ? -7.239 -6.912 7.466 1.00 95.62 72 SER A CA 1
ATOM 584 C C . SER A 1 72 ? -8.045 -5.732 6.935 1.00 95.62 72 SER A C 1
ATOM 586 O O . SER A 1 72 ? -8.282 -4.780 7.674 1.00 95.62 72 SER A O 1
ATOM 588 N N . ASN A 1 73 ? -8.546 -5.818 5.700 1.00 95.00 73 ASN A N 1
ATOM 589 C CA . ASN A 1 73 ? -9.434 -4.803 5.143 1.00 95.00 73 ASN A CA 1
ATOM 590 C C . ASN A 1 73 ? -10.773 -4.727 5.881 1.00 95.00 73 ASN A C 1
ATOM 592 O O . ASN A 1 73 ? -11.208 -3.626 6.205 1.00 95.00 73 ASN A O 1
ATOM 596 N N . LEU A 1 74 ? -11.394 -5.868 6.192 1.00 95.69 74 LEU A N 1
ATOM 597 C CA . LEU A 1 74 ? -12.648 -5.899 6.952 1.00 95.69 74 LEU A CA 1
ATOM 598 C C . LEU A 1 74 ? -12.475 -5.315 8.359 1.00 95.69 74 LEU A C 1
ATOM 600 O O . LEU A 1 74 ? -13.318 -4.558 8.833 1.00 95.69 74 LEU A O 1
ATOM 604 N N . LEU A 1 75 ? -11.364 -5.635 9.022 1.00 95.88 75 LEU A N 1
ATOM 605 C CA . LEU A 1 75 ? -11.070 -5.145 10.370 1.00 95.88 75 LEU A CA 1
ATOM 606 C C . LEU A 1 75 ? -10.651 -3.671 10.403 1.00 95.88 75 LEU A C 1
ATOM 608 O O . LEU A 1 75 ? -10.792 -3.030 11.439 1.00 95.88 75 LEU A O 1
ATOM 612 N N . ALA A 1 76 ? -10.201 -3.112 9.280 1.00 96.25 76 ALA A N 1
ATOM 613 C CA . ALA A 1 76 ? -9.935 -1.684 9.133 1.00 96.25 76 ALA A CA 1
ATOM 614 C C . ALA A 1 76 ? -11.199 -0.851 8.832 1.00 96.25 76 ALA A C 1
ATOM 616 O O . ALA A 1 76 ? -11.107 0.368 8.735 1.00 96.25 76 ALA A O 1
ATOM 617 N N . ASN A 1 77 ? -12.389 -1.453 8.729 1.00 95.62 77 ASN A N 1
ATOM 618 C CA . ASN A 1 77 ? -13.605 -0.721 8.359 1.00 95.62 77 ASN A CA 1
ATOM 619 C C . ASN A 1 77 ? -13.942 0.432 9.325 1.00 95.62 77 ASN A C 1
ATOM 621 O O . ASN A 1 77 ? -14.299 1.526 8.898 1.00 95.62 77 ASN A O 1
ATOM 625 N N . GLN A 1 78 ? -13.790 0.222 10.636 1.00 95.44 78 GLN A N 1
ATOM 626 C CA . GLN A 1 78 ? -14.073 1.275 11.619 1.00 95.44 78 GLN A CA 1
ATOM 627 C C . GLN A 1 78 ? -13.053 2.424 11.558 1.00 95.44 78 GLN A C 1
ATOM 629 O O . GLN A 1 78 ? -13.423 3.586 11.756 1.00 95.44 78 GLN A O 1
ATOM 634 N N . LEU A 1 79 ? -11.795 2.104 11.231 1.00 97.31 79 LEU A N 1
ATOM 635 C CA . LEU A 1 79 ? -10.759 3.085 10.913 1.00 97.31 79 LEU A CA 1
ATOM 636 C C . LEU A 1 79 ? -11.166 3.916 9.696 1.00 97.31 79 LEU A C 1
ATOM 638 O O . LEU A 1 79 ? -11.123 5.143 9.763 1.00 97.31 79 LEU A O 1
ATOM 642 N N . ASP A 1 80 ? -11.602 3.259 8.622 1.00 97.94 80 ASP A N 1
ATOM 643 C CA . ASP A 1 80 ? -12.009 3.925 7.386 1.00 97.94 80 ASP A CA 1
ATOM 644 C C . ASP A 1 80 ? -13.197 4.863 7.603 1.00 97.94 80 ASP A C 1
ATOM 646 O O . ASP A 1 80 ? -13.151 5.997 7.135 1.00 97.94 80 ASP A O 1
ATOM 650 N N . ILE A 1 81 ? -14.209 4.450 8.373 1.00 98.06 81 ILE A N 1
ATOM 651 C CA . ILE A 1 81 ? -15.351 5.309 8.725 1.00 98.06 81 ILE A CA 1
ATOM 652 C C . ILE A 1 81 ? -14.870 6.575 9.446 1.00 98.06 81 ILE A C 1
ATOM 654 O O . ILE A 1 81 ? -15.211 7.687 9.053 1.00 98.06 81 ILE A O 1
ATOM 658 N N . LYS A 1 82 ? -14.037 6.429 10.484 1.00 98.44 82 LYS A N 1
ATOM 659 C CA . LYS A 1 82 ? -13.554 7.576 11.271 1.00 98.44 82 LYS A CA 1
ATOM 660 C C . LYS A 1 82 ? -12.683 8.525 10.448 1.00 98.44 82 LYS A C 1
ATOM 662 O O . LYS A 1 82 ? -12.807 9.740 10.588 1.00 98.44 82 LYS A O 1
ATOM 667 N N . LEU A 1 83 ? -11.795 7.986 9.612 1.00 98.38 83 LEU A N 1
ATOM 668 C CA . LEU A 1 83 ? -10.930 8.789 8.747 1.00 98.38 83 LEU A CA 1
ATOM 669 C C . LEU A 1 83 ? -11.713 9.475 7.622 1.00 98.38 83 LEU A C 1
ATOM 671 O O . LEU A 1 83 ? -11.376 10.606 7.280 1.00 98.38 83 LEU A O 1
ATOM 675 N N . SER A 1 84 ? -12.755 8.828 7.093 1.00 98.38 84 SER A N 1
ATOM 676 C CA . SER A 1 84 ? -13.649 9.421 6.091 1.00 98.38 84 SER A CA 1
ATOM 677 C C . SER A 1 84 ? -14.425 10.593 6.682 1.00 98.38 84 SER A C 1
ATOM 679 O O . SER A 1 84 ? -14.379 11.678 6.117 1.00 98.38 84 SER A O 1
ATOM 681 N N . ASN A 1 85 ? -15.010 10.432 7.874 1.00 98.38 85 ASN A N 1
ATOM 682 C CA . ASN A 1 85 ? -15.704 11.527 8.561 1.00 98.38 85 ASN A CA 1
ATOM 683 C C . ASN A 1 85 ? -14.762 12.710 8.837 1.00 98.38 85 ASN A C 1
ATOM 685 O O . ASN A 1 85 ? -15.089 13.851 8.533 1.00 98.38 85 ASN A O 1
ATOM 689 N N . LEU A 1 86 ? -13.546 12.444 9.341 1.00 98.19 86 LEU A N 1
ATOM 690 C CA . LEU A 1 86 ? -12.545 13.497 9.546 1.00 98.19 86 LEU A CA 1
ATOM 691 C C . LEU A 1 86 ? -12.193 14.211 8.230 1.00 98.19 86 LEU A C 1
ATOM 693 O O . LEU A 1 86 ? -11.945 15.418 8.231 1.00 98.19 86 LEU A O 1
ATOM 697 N N . ALA A 1 87 ? -12.111 13.468 7.125 1.00 97.81 87 ALA A N 1
ATOM 698 C CA . ALA A 1 87 ? -11.827 14.028 5.814 1.00 97.81 87 ALA A CA 1
ATOM 699 C C . ALA A 1 87 ? -12.971 14.929 5.333 1.00 97.81 87 ALA A C 1
ATOM 701 O O . ALA A 1 87 ? -12.703 16.063 4.943 1.00 97.81 87 ALA A O 1
ATOM 702 N N . GLU A 1 88 ? -14.218 14.470 5.440 1.00 97.19 88 GLU A N 1
ATOM 703 C CA . GLU A 1 88 ? -15.419 15.241 5.098 1.00 97.19 88 GLU A CA 1
ATOM 704 C C . GLU A 1 88 ? -15.507 16.540 5.908 1.00 97.19 88 GLU A C 1
ATOM 706 O O . GLU A 1 88 ? -15.610 17.615 5.320 1.00 97.19 88 GLU A O 1
ATOM 711 N N . ASP A 1 89 ? -15.318 16.471 7.230 1.00 96.44 89 ASP A N 1
ATOM 712 C CA . ASP A 1 89 ? -15.332 17.634 8.134 1.00 96.44 89 ASP A CA 1
ATOM 713 C C . ASP A 1 89 ? -14.274 18.700 7.783 1.00 96.44 89 ASP A C 1
ATOM 715 O O . ASP A 1 89 ? -14.356 19.847 8.228 1.00 96.44 89 ASP A O 1
ATOM 719 N N . ASN A 1 90 ? -13.240 18.326 7.021 1.00 95.75 90 ASN A N 1
ATOM 720 C CA . ASN A 1 90 ? -12.118 19.191 6.655 1.00 95.75 90 ASN A CA 1
ATOM 721 C C . ASN A 1 90 ? -11.979 19.396 5.133 1.00 95.75 90 ASN A C 1
ATOM 723 O O . ASN A 1 90 ? -10.916 19.838 4.690 1.00 95.75 90 ASN A O 1
ATOM 727 N N . ASN A 1 91 ? -13.006 19.078 4.331 1.00 95.69 91 ASN A N 1
ATOM 728 C CA . ASN A 1 91 ? -12.980 19.173 2.861 1.00 95.69 91 ASN A CA 1
ATOM 729 C C . ASN A 1 91 ? -11.769 18.450 2.226 1.00 95.69 91 ASN A C 1
ATOM 731 O O . ASN A 1 91 ? -11.073 18.971 1.341 1.00 95.69 91 ASN A O 1
ATOM 735 N N . LEU A 1 92 ? -11.478 17.245 2.715 1.00 97.25 92 LEU A N 1
ATOM 736 C CA . LEU A 1 92 ? -10.432 16.363 2.209 1.00 97.25 92 LEU A CA 1
ATOM 737 C C . LEU A 1 92 ? -11.050 15.165 1.486 1.00 97.25 92 LEU A C 1
ATOM 739 O O . LEU A 1 92 ? -12.138 14.701 1.805 1.00 97.25 92 LEU A O 1
ATOM 743 N N . ILE A 1 93 ? -10.285 14.602 0.560 1.00 96.44 93 ILE A N 1
ATOM 744 C CA . ILE A 1 93 ? -10.549 13.310 -0.062 1.00 96.44 93 ILE A CA 1
ATOM 745 C C . ILE A 1 93 ? -9.623 12.296 0.601 1.00 96.44 93 ILE A C 1
ATOM 747 O O . ILE A 1 93 ? -8.399 12.454 0.560 1.00 96.44 93 ILE A O 1
ATOM 751 N N . TYR A 1 94 ? -10.212 11.268 1.206 1.00 97.75 94 TYR A N 1
ATOM 752 C CA . TYR A 1 94 ? -9.502 10.151 1.819 1.00 97.75 94 TYR A CA 1
ATOM 753 C C . TYR A 1 94 ? -9.497 8.936 0.890 1.00 97.75 94 TYR A C 1
ATOM 755 O O . TYR A 1 94 ? -10.515 8.574 0.305 1.00 97.75 94 TYR A O 1
ATOM 763 N N . THR A 1 95 ? -8.339 8.289 0.769 1.00 96.00 95 THR A N 1
ATOM 764 C CA . THR A 1 95 ? -8.188 7.005 0.077 1.00 96.00 95 THR A CA 1
ATOM 765 C C . THR A 1 95 ? -7.245 6.091 0.854 1.00 96.00 95 THR A C 1
ATOM 767 O O . THR A 1 95 ? -6.254 6.547 1.435 1.00 96.00 95 THR A O 1
ATOM 770 N N . ARG A 1 96 ? -7.534 4.785 0.845 1.00 95.50 96 ARG A N 1
ATOM 771 C CA . ARG A 1 96 ? -6.694 3.748 1.456 1.00 95.50 96 ARG A CA 1
ATOM 772 C C . ARG A 1 96 ? -6.363 2.652 0.458 1.00 95.50 96 ARG A C 1
ATOM 774 O O . ARG A 1 96 ? -7.239 2.157 -0.244 1.00 95.50 96 ARG A O 1
ATOM 781 N N . TYR A 1 97 ? -5.107 2.223 0.458 1.00 93.38 97 TYR A N 1
ATOM 782 C CA . TYR A 1 97 ? -4.657 1.014 -0.221 1.00 93.38 97 TYR A CA 1
ATOM 783 C C . TYR A 1 97 ? -3.854 0.164 0.760 1.00 93.38 97 TYR A C 1
ATOM 785 O O . TYR A 1 97 ? -2.734 0.517 1.121 1.00 93.38 97 TYR A O 1
ATOM 793 N N . ALA A 1 98 ? -4.445 -0.946 1.211 1.00 89.56 98 ALA A N 1
ATOM 794 C CA . ALA A 1 98 ? -3.917 -1.750 2.311 1.00 89.56 98 ALA A CA 1
ATOM 795 C C . ALA A 1 98 ? -3.571 -0.869 3.526 1.00 89.56 98 ALA A C 1
ATOM 797 O O . ALA A 1 98 ? -4.482 -0.374 4.193 1.00 89.56 98 ALA A O 1
ATOM 798 N N . ASP A 1 99 ? -2.283 -0.661 3.804 1.00 90.94 99 ASP A N 1
ATOM 799 C CA . ASP A 1 99 ? -1.815 0.148 4.919 1.00 90.94 99 ASP A CA 1
ATOM 800 C C . ASP A 1 99 ? -1.460 1.597 4.558 1.00 90.94 99 ASP A C 1
ATOM 802 O O . ASP A 1 99 ? -1.267 2.417 5.462 1.00 90.94 99 ASP A O 1
ATOM 806 N N . ASP A 1 100 ? -1.378 1.924 3.271 1.00 93.50 100 ASP A N 1
ATOM 807 C CA . ASP A 1 100 ? -1.112 3.274 2.790 1.00 93.50 100 ASP A CA 1
ATOM 808 C C . ASP A 1 100 ? -2.396 4.110 2.822 1.00 93.50 100 ASP A C 1
ATOM 810 O O . ASP A 1 100 ? -3.427 3.734 2.264 1.00 93.50 100 ASP A O 1
ATOM 814 N N . LEU A 1 101 ? -2.316 5.262 3.490 1.00 95.81 101 LEU A N 1
ATOM 815 C CA . LEU A 1 101 ? -3.405 6.224 3.652 1.00 95.81 101 LEU A CA 1
ATOM 816 C C . LEU A 1 101 ? -3.012 7.513 2.933 1.00 95.81 101 LEU A C 1
ATOM 818 O O . LEU A 1 101 ? -1.923 8.040 3.177 1.00 95.81 101 LEU A O 1
ATOM 822 N N . ALA A 1 102 ? -3.890 8.040 2.086 1.00 96.31 102 ALA A N 1
ATOM 823 C CA . ALA A 1 102 ? -3.679 9.301 1.392 1.00 96.31 102 ALA A CA 1
ATOM 824 C C . ALA A 1 102 ? -4.852 10.255 1.631 1.00 96.31 102 ALA A C 1
ATOM 826 O O . ALA A 1 102 ? -6.018 9.874 1.539 1.00 96.31 102 ALA A O 1
ATOM 827 N N . PHE A 1 103 ? -4.505 11.508 1.923 1.00 96.44 103 PHE A N 1
ATOM 828 C CA . PHE A 1 103 ? -5.435 12.616 2.099 1.00 96.44 103 PHE A CA 1
ATOM 829 C C . PHE A 1 103 ? -5.049 13.726 1.127 1.00 96.44 103 PHE A C 1
ATOM 831 O O . PHE A 1 103 ? -3.892 14.155 1.099 1.00 96.44 103 PHE A O 1
ATOM 838 N N . SER A 1 104 ? -6.006 14.198 0.337 1.00 94.19 104 SER A N 1
ATOM 839 C CA . SER A 1 104 ? -5.812 15.299 -0.612 1.00 94.19 104 SER A CA 1
ATOM 840 C C . SER A 1 104 ? -6.889 16.360 -0.448 1.00 94.19 104 SER A C 1
ATOM 842 O O . SER A 1 104 ? -8.001 16.048 -0.050 1.00 94.19 104 SER A O 1
ATOM 844 N N . SER A 1 105 ? -6.574 17.608 -0.779 1.00 92.94 105 SER A N 1
ATOM 845 C CA . SER A 1 105 ? -7.540 18.708 -0.799 1.00 92.94 105 SER A CA 1
ATOM 846 C C . SER A 1 105 ? -7.330 19.552 -2.049 1.00 92.94 105 SER A C 1
ATOM 848 O O . SER A 1 105 ? -6.199 19.669 -2.534 1.00 92.94 105 SER A O 1
ATOM 850 N N . ASN A 1 106 ? -8.416 20.144 -2.543 1.00 88.75 106 ASN A N 1
ATOM 851 C CA . ASN A 1 106 ? -8.377 21.168 -3.587 1.00 88.75 106 ASN A CA 1
ATOM 852 C C . ASN A 1 106 ? -8.111 22.566 -3.006 1.00 88.75 106 ASN A C 1
ATOM 854 O O . ASN A 1 106 ? -7.821 23.500 -3.751 1.00 88.75 106 ASN A O 1
ATOM 858 N N . GLU A 1 107 ? -8.179 22.709 -1.681 1.00 88.75 107 GLU A N 1
ATOM 859 C CA . GLU A 1 107 ? -7.948 23.962 -0.978 1.00 88.75 107 GLU A CA 1
ATOM 860 C C . GLU A 1 107 ? -6.507 24.069 -0.464 1.00 88.75 107 GLU A C 1
ATOM 862 O O . GLU A 1 107 ? -5.838 23.085 -0.126 1.00 88.75 107 GLU A O 1
ATOM 867 N N . ASN A 1 108 ? -6.019 25.306 -0.359 1.00 88.75 108 ASN A N 1
ATOM 868 C CA . ASN A 1 108 ? -4.720 25.583 0.239 1.00 88.75 108 ASN A CA 1
ATOM 869 C C . ASN A 1 108 ? -4.833 25.636 1.766 1.00 88.75 108 ASN A C 1
ATOM 871 O O . ASN A 1 108 ? -5.160 26.664 2.354 1.00 88.75 108 ASN A O 1
ATOM 875 N N . LEU A 1 109 ? -4.503 24.520 2.414 1.00 91.56 109 LEU A N 1
ATOM 876 C CA . LEU A 1 109 ? -4.496 24.418 3.871 1.00 91.56 109 LEU A CA 1
ATOM 877 C C . LEU A 1 109 ? -3.275 25.113 4.486 1.00 91.56 109 LEU A C 1
ATOM 879 O O . LEU A 1 109 ? -2.124 24.911 4.081 1.00 91.56 109 LEU A O 1
ATOM 883 N N . SER A 1 110 ? -3.512 25.885 5.546 1.00 93.31 110 SER A N 1
ATOM 884 C CA . SER A 1 110 ? -2.443 26.485 6.343 1.00 93.31 110 SER A CA 1
ATOM 885 C C . SER A 1 110 ? -1.596 25.418 7.052 1.00 93.31 110 SER A C 1
ATOM 887 O O . SER A 1 110 ? -2.043 24.306 7.345 1.00 93.31 110 SER A O 1
ATOM 889 N N . LYS A 1 111 ? -0.355 25.772 7.418 1.00 92.19 111 LYS A N 1
ATOM 890 C CA . LYS A 1 111 ? 0.532 24.882 8.196 1.00 92.19 111 LYS A CA 1
ATOM 891 C C . LYS A 1 111 ? -0.120 24.401 9.498 1.00 92.19 111 LYS A C 1
ATOM 893 O O . LYS A 1 111 ? 0.095 23.258 9.898 1.00 92.19 111 LYS A O 1
ATOM 898 N N . LEU A 1 112 ? -0.899 25.267 10.149 1.00 95.00 112 LEU A N 1
ATOM 899 C CA . LEU A 1 112 ? -1.573 24.952 11.404 1.00 95.00 112 LEU A CA 1
ATOM 900 C C . LEU A 1 112 ? -2.715 23.951 11.194 1.00 95.00 112 LEU A C 1
ATOM 902 O O . LEU A 1 112 ? -2.802 22.989 11.953 1.00 95.00 112 LEU A O 1
ATOM 906 N N . GLN A 1 113 ? -3.539 24.136 10.156 1.00 94.94 113 GLN A N 1
ATOM 907 C CA . GLN A 1 113 ? -4.601 23.186 9.797 1.00 94.94 113 GLN A CA 1
ATOM 908 C C . GLN A 1 113 ? -4.019 21.805 9.496 1.00 94.94 113 GLN A C 1
ATOM 910 O O . GLN A 1 113 ? -4.437 20.827 10.105 1.00 94.94 113 GLN A O 1
ATOM 915 N N . ILE A 1 114 ? -2.979 21.732 8.658 1.00 94.75 114 ILE A N 1
ATOM 916 C CA . ILE A 1 114 ? -2.315 20.462 8.327 1.00 94.75 114 ILE A CA 1
ATOM 917 C C . ILE A 1 114 ? -1.794 19.765 9.590 1.00 94.75 114 ILE A C 1
ATOM 919 O O . ILE A 1 114 ? -1.958 18.557 9.745 1.00 94.75 114 ILE A O 1
ATOM 923 N N . LYS A 1 115 ? -1.181 20.511 10.520 1.00 95.62 115 LYS A N 1
ATOM 924 C CA . LYS A 1 115 ? -0.679 19.946 11.780 1.00 95.62 115 LYS A CA 1
ATOM 925 C C . LYS A 1 115 ? -1.812 19.377 12.642 1.00 95.62 115 LYS A C 1
ATOM 927 O O . LYS A 1 115 ? -1.637 18.296 13.199 1.00 95.62 115 LYS A O 1
ATOM 932 N N . LYS A 1 116 ? -2.946 20.082 12.741 1.00 96.88 116 LYS A N 1
ATOM 933 C CA . LYS A 1 116 ? -4.137 19.628 13.482 1.00 96.88 116 LYS A CA 1
ATOM 934 C C . LYS A 1 116 ? -4.752 18.377 12.851 1.00 96.88 116 LYS A C 1
ATOM 936 O O . LYS A 1 116 ? -4.928 17.383 13.542 1.00 96.88 116 LYS A O 1
ATOM 941 N N . ILE A 1 117 ? -4.974 18.391 11.538 1.00 96.81 117 ILE A N 1
ATOM 942 C CA . ILE A 1 117 ? -5.505 17.245 10.785 1.00 96.81 117 ILE A CA 1
ATOM 943 C C . ILE A 1 117 ? -4.600 16.022 10.968 1.00 96.81 117 ILE A C 1
ATOM 945 O O . ILE A 1 117 ? -5.066 14.955 11.352 1.00 96.81 117 ILE A O 1
ATOM 949 N N . ASN A 1 118 ? -3.286 16.182 10.776 1.00 96.31 118 ASN A N 1
ATOM 950 C CA . ASN A 1 118 ? -2.336 15.084 10.951 1.00 96.31 118 ASN A CA 1
ATOM 951 C C . ASN A 1 118 ? -2.335 14.544 12.392 1.00 96.31 118 ASN A C 1
ATOM 953 O O . ASN A 1 118 ? -2.173 13.346 12.605 1.00 96.31 118 ASN A O 1
ATOM 957 N N . HIS A 1 119 ? -2.532 15.409 13.392 1.00 96.88 119 HIS A N 1
ATOM 958 C CA . HIS A 1 119 ? -2.683 14.977 14.778 1.00 96.88 119 HIS A CA 1
ATOM 959 C C . HIS A 1 119 ? -3.915 14.081 14.963 1.00 96.88 119 HIS A C 1
ATOM 961 O O . HIS A 1 119 ? -3.751 12.954 15.428 1.00 96.88 119 HIS A O 1
ATOM 967 N N . HIS A 1 120 ? -5.092 14.519 14.506 1.00 97.88 120 HIS A N 1
ATOM 968 C CA . HIS A 1 120 ? -6.327 13.733 14.601 1.00 97.88 120 HIS A CA 1
ATOM 969 C C . HIS A 1 120 ? -6.245 12.413 13.823 1.00 97.88 120 HIS A C 1
ATOM 971 O O . HIS A 1 120 ? -6.653 11.376 14.338 1.00 97.88 120 HIS A O 1
ATOM 977 N N . ILE A 1 121 ? -5.642 12.404 12.626 1.00 97.69 121 ILE A N 1
ATOM 978 C CA . ILE A 1 121 ? -5.398 11.164 11.868 1.00 97.69 121 ILE A CA 1
ATOM 979 C C . ILE A 1 121 ? -4.596 10.175 12.721 1.00 97.69 121 ILE A C 1
ATOM 981 O O . ILE A 1 121 ? -4.954 9.004 12.842 1.00 97.69 121 ILE A O 1
ATOM 985 N N . MET A 1 122 ? -3.510 10.639 13.347 1.00 97.06 122 MET A N 1
ATOM 986 C CA . MET A 1 122 ? -2.687 9.780 14.196 1.00 97.06 122 MET A CA 1
ATOM 987 C C . MET A 1 122 ? -3.429 9.280 15.441 1.00 97.06 122 MET A C 1
ATOM 989 O O . MET A 1 122 ? -3.155 8.167 15.888 1.00 97.06 122 MET A O 1
ATOM 993 N N . GLU A 1 123 ? -4.316 10.082 16.026 1.00 97.69 123 GLU A N 1
ATOM 994 C CA . GLU A 1 123 ? -5.157 9.665 17.153 1.00 97.69 123 GLU A CA 1
ATOM 995 C C . GLU A 1 123 ? -6.163 8.596 16.737 1.00 97.69 123 GLU A C 1
ATOM 997 O O . GLU A 1 123 ? -6.243 7.561 17.395 1.00 97.69 123 GLU A O 1
ATOM 1002 N N . ILE A 1 124 ? -6.848 8.791 15.609 1.00 98.06 124 ILE A N 1
ATOM 1003 C CA . ILE A 1 124 ? -7.801 7.821 15.065 1.00 98.06 124 ILE A CA 1
ATOM 1004 C C . ILE A 1 124 ? -7.104 6.481 14.800 1.00 98.06 124 ILE A C 1
ATOM 1006 O O . ILE A 1 124 ? -7.564 5.455 15.300 1.00 98.06 124 ILE A O 1
ATOM 1010 N N . ILE A 1 125 ? -5.953 6.484 14.114 1.00 96.88 125 ILE A N 1
ATOM 1011 C CA . ILE A 1 125 ? -5.172 5.264 13.836 1.00 96.88 125 ILE A CA 1
ATOM 1012 C C . ILE A 1 125 ? -4.835 4.516 15.135 1.00 96.88 125 ILE A C 1
ATOM 1014 O O . ILE A 1 125 ? -5.009 3.300 15.210 1.00 96.88 125 ILE A O 1
ATOM 1018 N N . ARG A 1 126 ? -4.392 5.233 16.177 1.00 95.44 126 ARG A N 1
ATOM 1019 C CA . ARG A 1 126 ? -4.080 4.624 17.481 1.00 95.44 126 ARG A CA 1
ATOM 1020 C C . ARG A 1 126 ? -5.325 4.107 18.195 1.00 95.44 126 ARG A C 1
ATOM 1022 O O . ARG A 1 126 ? -5.253 3.053 18.818 1.00 95.44 126 ARG A O 1
ATOM 1029 N N . SER A 1 127 ? -6.445 4.826 18.102 1.00 95.88 127 SER A N 1
ATOM 1030 C CA . SER A 1 127 ? -7.717 4.422 18.715 1.00 95.88 127 SER A CA 1
ATOM 1031 C C . SER A 1 127 ? -8.246 3.106 18.139 1.00 95.88 127 SER A C 1
ATOM 1033 O O . SER A 1 127 ? -8.872 2.329 18.851 1.00 95.88 127 SER A O 1
ATOM 1035 N N . GLU A 1 128 ? -7.904 2.815 16.883 1.00 94.81 128 GLU A N 1
ATOM 1036 C CA . GLU A 1 128 ? -8.236 1.570 16.185 1.00 94.81 128 GLU A CA 1
ATOM 1037 C C . GLU A 1 128 ? -7.145 0.494 16.327 1.00 94.81 128 GLU A C 1
ATOM 1039 O O . GLU A 1 128 ? 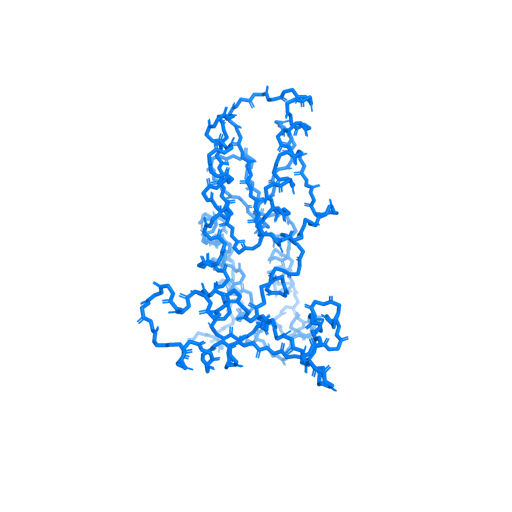-7.120 -0.482 15.585 1.00 94.81 128 GLU A O 1
ATOM 1044 N N . ASN A 1 129 ? -6.241 0.641 17.303 1.00 91.56 129 ASN A N 1
ATOM 1045 C CA . ASN A 1 129 ? -5.148 -0.292 17.610 1.00 91.56 129 ASN A CA 1
ATOM 1046 C C . ASN A 1 129 ? -4.106 -0.481 16.490 1.00 91.56 129 ASN A C 1
ATOM 1048 O O . ASN A 1 129 ? -3.317 -1.428 16.534 1.00 91.56 129 ASN A O 1
ATOM 1052 N N . PHE A 1 130 ? -4.046 0.431 15.518 1.00 94.69 130 PHE A N 1
ATOM 1053 C CA . PHE A 1 130 ? -3.003 0.441 14.497 1.00 94.69 130 PHE A CA 1
ATOM 1054 C C . PHE A 1 130 ? -1.827 1.336 14.899 1.00 94.69 130 PHE A C 1
ATOM 1056 O O . PHE A 1 130 ? -1.938 2.262 15.707 1.00 94.69 130 PHE A O 1
ATOM 1063 N N . ILE A 1 131 ? -0.664 1.073 14.300 1.00 93.44 131 ILE A N 1
ATOM 1064 C CA . ILE A 1 131 ? 0.559 1.831 14.567 1.00 93.44 131 ILE A CA 1
ATOM 1065 C C . ILE A 1 131 ? 0.867 2.775 13.405 1.00 93.44 131 ILE A C 1
ATOM 1067 O O . ILE A 1 131 ? 1.000 2.377 12.245 1.00 93.44 131 ILE A O 1
ATOM 1071 N N . VAL A 1 132 ? 1.052 4.051 13.737 1.00 94.44 132 VAL A N 1
ATOM 1072 C CA . VAL A 1 132 ? 1.499 5.078 12.791 1.00 94.44 132 VAL A CA 1
ATOM 1073 C C . VAL A 1 132 ? 2.981 4.880 12.467 1.00 94.44 132 VAL A C 1
ATOM 1075 O O . VAL A 1 132 ? 3.820 4.832 13.367 1.00 94.44 132 VAL A O 1
ATOM 1078 N N . ASN A 1 133 ? 3.319 4.855 11.177 1.00 93.50 133 ASN A N 1
ATOM 1079 C CA . ASN A 1 133 ? 4.704 4.941 10.721 1.00 93.50 133 ASN A CA 1
ATOM 1080 C C . ASN A 1 133 ? 5.088 6.413 10.522 1.00 93.50 133 ASN A C 1
ATOM 1082 O O . ASN A 1 133 ? 4.785 6.984 9.478 1.00 93.50 133 ASN A O 1
ATOM 1086 N N . LYS A 1 134 ? 5.720 7.027 11.530 1.00 92.00 134 LYS A N 1
ATOM 1087 C CA . LYS A 1 134 ? 6.067 8.458 11.502 1.00 92.00 134 LYS A CA 1
ATOM 1088 C C . LYS A 1 134 ? 7.052 8.810 10.385 1.00 92.00 134 LYS A C 1
ATOM 1090 O O . LYS A 1 134 ? 6.900 9.862 9.778 1.00 92.00 134 LYS A O 1
ATOM 1095 N N . ASP A 1 135 ? 7.989 7.916 10.081 1.00 91.69 135 ASP A N 1
ATOM 1096 C CA . ASP A 1 135 ? 9.038 8.144 9.077 1.00 91.69 135 ASP A CA 1
ATOM 1097 C C . ASP A 1 135 ? 8.480 8.157 7.649 1.00 91.69 135 ASP A C 1
ATOM 1099 O O . ASP A 1 135 ? 9.051 8.766 6.749 1.00 91.69 135 ASP A O 1
ATOM 1103 N N . LYS A 1 136 ? 7.330 7.504 7.442 1.00 90.00 136 LYS A N 1
ATOM 1104 C CA . LYS A 1 136 ? 6.612 7.496 6.163 1.00 90.00 136 LYS A CA 1
ATOM 1105 C C . LYS A 1 136 ? 5.614 8.648 6.009 1.00 90.00 136 LYS A C 1
ATOM 1107 O O . LYS A 1 136 ? 4.981 8.744 4.961 1.00 90.00 136 LYS A O 1
ATOM 1112 N N . ILE A 1 137 ? 5.437 9.512 7.013 1.00 93.25 137 ILE A N 1
ATOM 1113 C CA . ILE A 1 137 ? 4.525 10.656 6.884 1.00 93.25 137 ILE A CA 1
ATOM 1114 C C . ILE A 1 137 ? 5.168 11.695 5.967 1.00 93.25 137 ILE A C 1
ATOM 1116 O O . ILE A 1 137 ? 6.177 12.310 6.307 1.00 93.25 137 ILE A O 1
ATOM 1120 N N . SER A 1 138 ? 4.535 11.942 4.826 1.00 92.75 138 SER A N 1
ATOM 1121 C CA . SER A 1 138 ? 4.945 12.976 3.880 1.00 92.75 138 SER A CA 1
ATOM 1122 C C . SER A 1 138 ? 3.806 13.948 3.610 1.00 92.75 138 SER A C 1
ATOM 1124 O O . SER A 1 138 ? 2.674 13.529 3.379 1.00 92.75 138 SER A O 1
ATOM 1126 N N . ILE A 1 139 ? 4.114 15.245 3.586 1.00 92.75 139 ILE A N 1
ATOM 1127 C CA . ILE A 1 139 ? 3.165 16.307 3.238 1.00 92.75 139 ILE A CA 1
ATOM 1128 C C . ILE A 1 139 ? 3.698 17.027 2.000 1.00 92.75 139 ILE A C 1
ATOM 1130 O O . ILE A 1 139 ? 4.727 17.703 2.069 1.00 92.75 139 ILE A O 1
ATOM 1134 N N . SER A 1 140 ? 2.974 16.923 0.888 1.00 91.56 140 SER A N 1
ATOM 1135 C CA . SER A 1 140 ? 3.293 17.619 -0.361 1.00 91.56 140 SER A CA 1
ATOM 1136 C C . SER A 1 140 ? 2.371 18.823 -0.551 1.00 91.56 140 SER A C 1
ATOM 1138 O O . SER A 1 140 ? 1.152 18.700 -0.470 1.00 91.56 140 SER A O 1
ATOM 1140 N N . ARG A 1 141 ? 2.949 19.996 -0.831 1.00 86.88 141 ARG A N 1
ATOM 1141 C CA . ARG A 1 141 ? 2.204 21.229 -1.144 1.00 86.88 141 ARG A CA 1
ATOM 1142 C C . ARG A 1 141 ? 1.987 21.388 -2.646 1.00 86.88 141 ARG A C 1
ATOM 1144 O O . ARG A 1 141 ? 2.571 20.660 -3.455 1.00 86.88 141 ARG A O 1
ATOM 1151 N N . GLN A 1 142 ? 1.180 22.374 -3.027 1.00 83.38 142 GLN A N 1
ATOM 1152 C CA . GLN A 1 142 ? 1.074 22.799 -4.420 1.00 83.38 142 GLN A CA 1
ATOM 1153 C C . GLN A 1 142 ? 2.471 23.120 -4.989 1.00 83.38 142 GLN A C 1
ATOM 1155 O O . GLN A 1 142 ? 3.334 23.639 -4.282 1.00 83.38 142 GLN A O 1
ATOM 1160 N N . GLY A 1 143 ? 2.730 22.709 -6.232 1.00 82.44 143 GLY A N 1
ATOM 1161 C CA . GLY A 1 143 ? 4.029 22.864 -6.902 1.00 82.44 143 GLY A CA 1
ATOM 1162 C C . GLY A 1 143 ? 5.099 21.818 -6.551 1.00 82.44 143 GLY A C 1
ATOM 1163 O O . GLY A 1 143 ? 6.008 21.594 -7.344 1.00 82.44 143 GLY A O 1
ATOM 1164 N N . SER A 1 144 ? 4.990 21.117 -5.418 1.00 87.75 144 SER A N 1
ATOM 1165 C CA . SER A 1 144 ? 5.908 20.016 -5.085 1.00 87.75 144 SER A CA 1
ATOM 1166 C C . SER A 1 144 ? 5.545 18.714 -5.805 1.00 87.75 144 SER A C 1
ATOM 1168 O O . SER A 1 144 ? 4.392 18.495 -6.180 1.00 87.75 144 SER A O 1
ATOM 1170 N N . ARG A 1 145 ? 6.523 17.815 -5.979 1.00 88.31 145 ARG A N 1
ATOM 1171 C CA . ARG A 1 145 ? 6.275 16.441 -6.439 1.00 88.31 145 ARG A CA 1
ATOM 1172 C C . ARG A 1 145 ? 5.354 15.726 -5.441 1.00 88.31 145 ARG A C 1
ATOM 1174 O O . ARG A 1 145 ? 5.671 15.623 -4.256 1.00 88.31 145 ARG A O 1
ATOM 1181 N N . LYS A 1 146 ? 4.227 15.222 -5.936 1.00 91.62 146 LYS A N 1
ATOM 1182 C CA . LYS A 1 146 ? 3.255 14.409 -5.201 1.00 91.62 146 LYS A CA 1
ATOM 1183 C C . LYS A 1 146 ? 3.391 12.977 -5.684 1.00 91.62 146 LYS A C 1
ATOM 1185 O O . LYS A 1 146 ? 3.350 12.732 -6.890 1.00 91.62 146 LYS A O 1
ATOM 1190 N N . GLN A 1 147 ? 3.577 12.047 -4.756 1.00 91.06 147 GLN A N 1
ATOM 1191 C CA . GLN A 1 147 ? 3.715 10.635 -5.076 1.00 91.06 147 GLN A CA 1
ATOM 1192 C C . GLN A 1 147 ? 2.777 9.809 -4.205 1.00 91.06 147 GLN A C 1
ATOM 1194 O O . GLN A 1 147 ? 2.829 9.911 -2.985 1.00 91.06 147 GLN A O 1
ATOM 1199 N N . VAL A 1 148 ? 1.947 8.985 -4.840 1.00 91.50 148 VAL A N 1
ATOM 1200 C CA . VAL A 1 148 ? 1.001 8.074 -4.184 1.00 91.50 148 VAL A CA 1
ATOM 1201 C C . VAL A 1 148 ? 1.185 6.700 -4.818 1.00 91.50 148 VAL A C 1
ATOM 1203 O O . VAL A 1 148 ? 1.229 6.595 -6.041 1.00 91.50 148 VAL A O 1
ATOM 1206 N N . LEU A 1 149 ? 1.391 5.660 -4.002 1.00 89.81 149 LEU A N 1
ATOM 1207 C CA . LEU A 1 149 ? 1.615 4.274 -4.456 1.00 89.81 149 LEU A CA 1
ATOM 1208 C C . LEU A 1 149 ? 2.698 4.129 -5.546 1.00 89.81 149 LEU A C 1
ATOM 1210 O O . LEU A 1 149 ? 2.613 3.308 -6.456 1.00 89.81 149 LEU A O 1
ATOM 1214 N N . GLY A 1 150 ? 3.740 4.962 -5.474 1.00 89.31 150 GLY A N 1
ATOM 1215 C CA . GLY A 1 150 ? 4.832 4.949 -6.450 1.00 89.31 150 GLY A CA 1
ATOM 1216 C C . GLY A 1 150 ? 4.528 5.648 -7.781 1.00 89.31 150 GLY A C 1
ATOM 1217 O O . GLY A 1 150 ? 5.362 5.578 -8.683 1.00 89.31 150 GLY A O 1
ATOM 1218 N N . LEU A 1 151 ? 3.387 6.331 -7.907 1.00 92.81 151 LEU A N 1
ATOM 1219 C CA . LEU A 1 151 ? 2.985 7.116 -9.077 1.00 92.81 151 LEU A CA 1
ATOM 1220 C C . LEU A 1 151 ? 2.998 8.609 -8.777 1.00 92.81 151 LEU A C 1
ATOM 1222 O O . LEU A 1 151 ? 2.720 9.028 -7.658 1.00 92.81 151 LEU A O 1
ATOM 1226 N N . ILE A 1 152 ? 3.319 9.417 -9.784 1.00 93.44 152 ILE A N 1
ATOM 1227 C CA . ILE A 1 152 ? 3.296 10.877 -9.692 1.00 93.44 152 ILE A CA 1
ATOM 1228 C C . ILE A 1 152 ? 1.885 11.373 -9.974 1.00 93.44 152 ILE A C 1
ATOM 1230 O O . ILE A 1 152 ? 1.350 11.094 -11.040 1.00 93.44 152 ILE A O 1
ATOM 1234 N N . VAL A 1 153 ? 1.313 12.141 -9.050 1.00 92.12 153 VAL A N 1
ATOM 1235 C CA . VAL A 1 153 ? -0.088 12.609 -9.104 1.00 92.12 153 VAL A CA 1
ATOM 1236 C C . VAL A 1 153 ? -0.174 14.139 -9.095 1.00 92.12 153 VAL A C 1
ATOM 1238 O O . VAL A 1 153 ? -0.986 14.755 -8.413 1.00 92.12 153 VAL A O 1
ATOM 1241 N N . ASN A 1 154 ? 0.751 14.785 -9.805 1.00 87.75 154 ASN A N 1
ATOM 1242 C CA . ASN A 1 154 ? 0.811 16.246 -9.903 1.00 87.75 154 ASN A CA 1
ATOM 1243 C C . ASN A 1 154 ? -0.260 16.846 -10.824 1.00 87.75 154 ASN A C 1
ATOM 1245 O O . ASN A 1 154 ? -0.601 18.011 -10.637 1.00 87.75 154 ASN A O 1
ATOM 1249 N N . ASN A 1 155 ? -0.747 16.062 -11.786 1.00 84.75 155 ASN A N 1
ATOM 1250 C CA . ASN A 1 155 ? -1.678 16.469 -12.834 1.00 84.75 155 ASN A CA 1
ATOM 1251 C C . ASN A 1 155 ? -2.919 15.560 -12.793 1.00 84.75 155 ASN A C 1
ATOM 1253 O O . ASN A 1 155 ? -2.927 14.581 -12.047 1.00 84.75 155 ASN A O 1
ATOM 1257 N N . ASP A 1 156 ? -3.898 15.832 -13.657 1.00 84.75 156 ASP A N 1
ATOM 1258 C CA . ASP A 1 156 ? -5.167 15.088 -13.750 1.00 84.75 156 ASP A CA 1
ATOM 1259 C C . ASP A 1 156 ? -4.984 13.579 -13.970 1.00 84.75 156 ASP A C 1
ATOM 1261 O O . ASP A 1 156 ? -5.788 12.770 -13.516 1.00 84.75 156 ASP A O 1
ATOM 1265 N N . THR A 1 157 ? -3.895 13.187 -14.635 1.00 88.62 157 THR A N 1
ATOM 1266 C CA . THR A 1 157 ? -3.546 11.785 -14.881 1.00 88.62 157 THR A CA 1
ATOM 1267 C C . THR A 1 157 ? -2.285 11.382 -14.109 1.00 88.62 157 THR A C 1
ATOM 1269 O O . THR A 1 157 ? -1.273 12.100 -14.191 1.00 88.62 157 THR A O 1
ATOM 1272 N N . PRO A 1 158 ? -2.270 10.212 -13.441 1.00 91.88 158 PRO A N 1
ATOM 1273 C CA . PRO A 1 158 ? -1.062 9.657 -12.843 1.00 91.88 158 PRO A CA 1
ATOM 1274 C C . PRO A 1 158 ? 0.052 9.457 -13.875 1.00 91.88 158 PRO A C 1
ATOM 1276 O O . PRO A 1 158 ? -0.196 9.111 -15.025 1.00 91.88 158 PRO A O 1
ATOM 1279 N N . LYS A 1 159 ? 1.308 9.646 -13.462 1.00 93.31 159 LYS A N 1
ATOM 1280 C CA . LYS A 1 159 ? 2.482 9.428 -14.317 1.00 93.31 159 LYS A CA 1
ATOM 1281 C C . LYS A 1 159 ? 3.501 8.515 -13.660 1.00 93.31 159 LYS A C 1
ATOM 1283 O O . LYS A 1 159 ? 3.717 8.546 -12.448 1.00 93.31 159 LYS A O 1
ATOM 1288 N N . LEU A 1 160 ? 4.212 7.754 -14.487 1.00 93.38 160 LEU A N 1
ATOM 1289 C CA . LEU A 1 160 ? 5.382 7.004 -14.046 1.00 93.38 160 LEU A CA 1
ATOM 1290 C C . LEU A 1 160 ? 6.503 7.940 -13.549 1.00 93.38 160 LEU A C 1
ATOM 1292 O O . LEU A 1 160 ? 6.807 8.939 -14.212 1.00 93.38 160 LEU A O 1
ATOM 1296 N N . PRO A 1 161 ? 7.188 7.598 -12.444 1.00 93.50 161 PRO A N 1
ATOM 1297 C CA . PRO A 1 161 ? 8.407 8.280 -12.025 1.00 93.50 161 PRO A CA 1
ATOM 1298 C C . PRO A 1 161 ? 9.514 8.215 -13.082 1.00 93.50 161 PRO A C 1
ATOM 1300 O O . PRO A 1 161 ? 9.644 7.225 -13.806 1.00 93.50 161 PRO A O 1
ATOM 1303 N N . LYS A 1 162 ? 10.374 9.242 -13.107 1.00 93.31 162 LYS A N 1
ATOM 1304 C CA . LYS A 1 162 ? 11.516 9.339 -14.031 1.00 93.31 162 LYS A CA 1
ATOM 1305 C C . LYS A 1 162 ? 12.429 8.112 -13.969 1.00 93.31 162 LYS A C 1
ATOM 1307 O O . LYS A 1 162 ? 12.867 7.645 -15.012 1.00 93.31 162 LYS A O 1
ATOM 1312 N N . ASP A 1 163 ? 12.666 7.565 -12.781 1.00 93.69 163 ASP A N 1
ATOM 1313 C CA . ASP A 1 163 ? 13.574 6.426 -12.601 1.00 93.69 163 ASP A CA 1
ATOM 1314 C C . ASP A 1 163 ? 13.022 5.144 -13.236 1.00 93.69 163 ASP A C 1
ATOM 1316 O O . ASP A 1 163 ? 13.772 4.397 -13.861 1.00 93.69 163 ASP A O 1
ATOM 1320 N N . LYS A 1 164 ? 11.697 4.929 -13.170 1.00 94.31 164 LYS A N 1
ATOM 1321 C CA . LYS A 1 164 ? 11.041 3.805 -13.858 1.00 94.31 164 LYS A CA 1
ATOM 1322 C C . LYS A 1 164 ? 11.147 3.950 -15.377 1.00 94.31 164 LYS A C 1
ATOM 1324 O O . LYS A 1 164 ? 11.508 2.989 -16.046 1.00 94.31 164 LYS A O 1
ATOM 1329 N N . LYS A 1 165 ? 10.903 5.155 -15.909 1.00 96.06 165 LYS A N 1
ATOM 1330 C CA . LYS A 1 165 ? 11.062 5.454 -17.346 1.00 96.06 165 LYS A CA 1
ATOM 1331 C C . LYS A 1 165 ? 12.501 5.214 -17.803 1.00 96.06 165 LYS A C 1
ATOM 1333 O O . LYS A 1 165 ? 12.737 4.440 -18.722 1.00 96.06 165 LYS A O 1
ATOM 1338 N N . LYS A 1 166 ? 13.464 5.786 -17.071 1.00 96.81 166 LYS A N 1
ATOM 1339 C CA . LYS A 1 166 ? 14.898 5.626 -17.331 1.00 96.81 166 LYS A CA 1
ATOM 1340 C C . LYS A 1 166 ? 15.308 4.156 -17.334 1.00 96.81 166 LYS A C 1
ATOM 1342 O O . LYS A 1 166 ? 16.093 3.773 -18.183 1.00 96.81 166 LYS A O 1
ATOM 1347 N N . LYS A 1 167 ? 14.775 3.329 -16.430 1.00 96.00 167 LYS A N 1
ATOM 1348 C CA . LYS A 1 167 ? 15.072 1.891 -16.406 1.00 96.00 167 LYS A CA 1
ATOM 1349 C C . LYS A 1 167 ? 14.655 1.196 -17.709 1.00 96.00 167 LYS A C 1
ATOM 1351 O O . LYS A 1 167 ? 15.469 0.481 -18.282 1.00 96.00 167 LYS A O 1
ATOM 1356 N N . ILE A 1 168 ? 13.436 1.450 -18.194 1.00 97.19 168 ILE A N 1
ATOM 1357 C CA . ILE A 1 168 ? 12.948 0.908 -19.476 1.00 97.19 168 ILE A CA 1
ATOM 1358 C C . ILE A 1 168 ? 13.819 1.416 -20.631 1.00 97.19 168 ILE A C 1
ATOM 1360 O O . ILE A 1 168 ? 14.273 0.628 -21.456 1.00 97.19 168 ILE A O 1
ATOM 1364 N N . ASP A 1 169 ? 14.099 2.721 -20.665 1.00 97.62 169 ASP A N 1
ATOM 1365 C CA . ASP A 1 169 ? 14.940 3.330 -21.699 1.00 97.62 169 ASP A CA 1
ATOM 1366 C C . ASP A 1 169 ? 16.354 2.741 -21.729 1.00 97.62 169 ASP A C 1
ATOM 1368 O O . ASP A 1 169 ? 16.875 2.471 -22.811 1.00 97.62 169 ASP A O 1
ATOM 1372 N N . THR A 1 170 ? 16.958 2.507 -20.561 1.00 97.25 170 THR A N 1
ATOM 1373 C CA . THR A 1 170 ? 18.279 1.884 -20.442 1.00 97.25 170 THR A CA 1
ATOM 1374 C C . THR A 1 170 ? 18.257 0.445 -20.944 1.00 97.25 170 THR A C 1
ATOM 1376 O O . THR A 1 170 ? 19.157 0.069 -21.687 1.00 97.25 170 THR A O 1
ATOM 1379 N N . PHE A 1 171 ? 17.242 -0.351 -20.593 1.00 97.12 171 PHE A N 1
ATOM 1380 C CA . PHE A 1 171 ? 17.115 -1.723 -21.095 1.00 97.12 171 PHE A CA 1
ATOM 1381 C C . PHE A 1 171 ? 16.982 -1.757 -22.616 1.00 97.12 171 PHE A C 1
ATOM 1383 O O . PHE A 1 171 ? 17.751 -2.448 -23.277 1.00 97.12 171 PHE A O 1
ATOM 1390 N N . LEU A 1 172 ? 16.078 -0.953 -23.179 1.00 97.31 172 LEU A N 1
ATOM 1391 C CA . LEU A 1 172 ? 15.893 -0.873 -24.629 1.00 97.31 172 LEU A CA 1
ATOM 1392 C C . LEU A 1 172 ? 17.155 -0.373 -25.342 1.00 97.31 172 LEU A C 1
ATOM 1394 O O . LEU A 1 172 ? 17.478 -0.861 -26.417 1.00 97.31 172 LEU A O 1
ATOM 1398 N N . TYR A 1 173 ? 17.882 0.581 -24.753 1.00 97.44 173 TYR A N 1
ATOM 1399 C CA . TYR A 1 173 ? 19.163 1.046 -25.287 1.00 97.44 173 TYR A CA 1
ATOM 1400 C C . TYR A 1 173 ? 20.250 -0.032 -25.235 1.00 97.44 173 TYR A C 1
ATOM 1402 O O . TYR A 1 173 ? 21.007 -0.178 -26.189 1.00 97.44 173 TYR A O 1
ATOM 1410 N N . ALA A 1 174 ? 20.343 -0.777 -24.133 1.00 96.62 174 ALA A N 1
ATOM 1411 C CA . ALA A 1 174 ? 21.336 -1.830 -23.982 1.00 96.62 174 ALA A CA 1
ATOM 1412 C C . ALA A 1 174 ? 21.098 -2.963 -24.989 1.00 96.62 174 ALA A C 1
ATOM 1414 O O . ALA A 1 174 ? 22.042 -3.372 -25.656 1.00 96.62 174 ALA A O 1
ATOM 1415 N N . ILE A 1 175 ? 19.839 -3.374 -25.178 1.00 96.25 175 ILE A N 1
ATOM 1416 C CA . ILE A 1 175 ? 19.455 -4.361 -26.197 1.00 96.25 175 ILE A CA 1
ATOM 1417 C C . ILE A 1 175 ? 19.863 -3.882 -27.595 1.00 96.25 175 ILE A C 1
ATOM 1419 O O . ILE A 1 175 ? 20.499 -4.624 -28.333 1.00 96.25 175 ILE A O 1
ATOM 1423 N N . ASP A 1 176 ? 19.530 -2.639 -27.941 1.00 96.25 176 ASP A N 1
ATOM 1424 C CA . ASP A 1 176 ? 19.820 -2.043 -29.252 1.00 96.25 176 ASP A CA 1
ATOM 1425 C C . ASP A 1 176 ? 21.331 -1.943 -29.529 1.00 96.25 176 ASP A C 1
ATOM 1427 O O . ASP A 1 176 ? 21.795 -2.187 -30.638 1.00 96.25 176 ASP A O 1
ATOM 1431 N N . LYS A 1 177 ? 22.127 -1.625 -28.501 1.00 96.75 177 LYS A N 1
ATOM 1432 C CA . LYS A 1 177 ? 23.572 -1.405 -28.643 1.00 96.75 177 LYS A CA 1
ATOM 1433 C C . LYS A 1 177 ? 24.422 -2.667 -28.509 1.00 96.75 177 LYS A C 1
ATOM 1435 O O . LYS A 1 177 ? 25.446 -2.777 -29.177 1.00 96.75 177 LYS A O 1
ATOM 1440 N N . PHE A 1 178 ? 24.062 -3.558 -27.593 1.00 95.19 178 PHE A N 1
ATOM 1441 C CA . PHE A 1 178 ? 24.889 -4.698 -27.184 1.00 95.19 178 PHE A CA 1
ATOM 1442 C C . PHE A 1 178 ? 24.239 -6.051 -27.492 1.00 95.19 178 PHE A C 1
ATOM 1444 O O . PHE A 1 178 ? 24.889 -7.082 -27.348 1.00 95.19 178 PHE A O 1
ATOM 1451 N N . GLY A 1 179 ? 22.976 -6.064 -27.922 1.00 94.25 179 GLY A N 1
ATOM 1452 C CA . GLY A 1 179 ? 22.218 -7.284 -28.171 1.00 94.25 179 GLY A CA 1
ATOM 1453 C C . GLY A 1 179 ? 21.604 -7.887 -26.906 1.00 94.25 179 GLY A C 1
ATOM 1454 O O . GLY A 1 179 ? 21.881 -7.480 -25.772 1.00 94.25 179 GLY A O 1
ATOM 1455 N N . TRP A 1 180 ? 20.730 -8.874 -27.113 1.00 94.69 180 TRP A N 1
ATOM 1456 C CA . TRP A 1 180 ? 19.967 -9.517 -26.041 1.00 94.69 180 TRP A CA 1
ATOM 1457 C C . TRP A 1 180 ? 20.837 -10.317 -25.078 1.00 94.69 180 TRP A C 1
ATOM 1459 O O . TRP A 1 180 ? 20.666 -10.174 -23.870 1.00 94.69 180 TRP A O 1
ATOM 1469 N N . GLU A 1 181 ? 21.769 -11.124 -25.585 1.00 93.00 181 GLU A N 1
ATOM 1470 C CA . GLU A 1 181 ? 22.597 -12.017 -24.762 1.00 93.00 181 GLU A CA 1
ATOM 1471 C C . GLU A 1 181 ? 23.456 -11.228 -23.767 1.00 93.00 181 GLU A C 1
ATOM 1473 O O . GLU A 1 181 ? 23.297 -11.384 -22.556 1.00 93.00 181 GLU A O 1
ATOM 1478 N N . ALA A 1 182 ? 24.264 -10.285 -24.264 1.00 94.44 182 ALA A N 1
ATOM 1479 C CA . ALA A 1 182 ? 25.129 -9.455 -23.426 1.00 94.44 182 ALA A CA 1
ATOM 1480 C C . ALA A 1 182 ? 24.334 -8.603 -22.421 1.00 94.44 182 ALA A C 1
ATOM 1482 O O . ALA A 1 182 ? 24.746 -8.431 -21.274 1.00 94.44 182 ALA A O 1
ATOM 1483 N N . THR A 1 183 ? 23.170 -8.080 -22.826 1.00 94.88 183 THR A N 1
ATOM 1484 C CA . THR A 1 183 ? 22.308 -7.300 -21.924 1.00 94.88 183 THR A CA 1
ATOM 1485 C C . THR A 1 183 ? 21.713 -8.171 -20.819 1.00 94.88 183 THR A C 1
ATOM 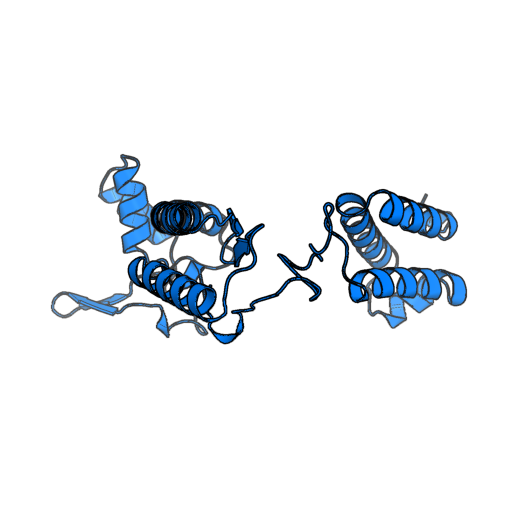1487 O O . THR A 1 183 ? 21.682 -7.761 -19.658 1.00 94.88 183 THR A O 1
ATOM 1490 N N . THR A 1 184 ? 21.252 -9.373 -21.168 1.00 94.94 184 THR A N 1
ATOM 1491 C CA . THR A 1 184 ? 20.670 -10.341 -20.228 1.00 94.94 184 THR A CA 1
ATOM 1492 C C . THR A 1 184 ? 21.688 -10.721 -19.155 1.00 94.94 184 THR A C 1
ATOM 1494 O O . THR A 1 184 ? 21.375 -10.650 -17.965 1.00 94.94 184 THR A O 1
ATOM 1497 N N . GLU A 1 185 ? 22.917 -11.043 -19.569 1.00 95.44 185 GLU A N 1
ATOM 1498 C CA . GLU A 1 185 ? 24.017 -11.384 -18.664 1.00 95.44 185 GLU A CA 1
ATOM 1499 C C . GLU A 1 185 ? 24.400 -10.200 -17.766 1.00 95.44 185 GLU A C 1
ATOM 1501 O O . GLU A 1 185 ? 24.469 -10.346 -16.545 1.00 95.44 185 GLU A O 1
ATOM 1506 N N . HIS A 1 186 ? 24.562 -8.999 -18.337 1.00 96.12 186 HIS A N 1
ATOM 1507 C CA . HIS A 1 186 ? 24.947 -7.800 -17.585 1.00 96.12 186 HIS A CA 1
ATOM 1508 C C . HIS A 1 186 ? 23.977 -7.464 -16.442 1.00 96.12 186 HIS A C 1
ATOM 1510 O O . HIS A 1 186 ? 24.400 -7.027 -15.371 1.00 96.12 186 HIS A O 1
ATOM 1516 N N . TYR A 1 187 ? 22.673 -7.664 -16.658 1.00 95.25 187 TYR A N 1
ATOM 1517 C CA . TYR A 1 187 ? 21.647 -7.421 -15.641 1.00 95.25 187 TYR A CA 1
ATOM 1518 C C . TYR A 1 187 ? 21.323 -8.647 -14.774 1.00 95.25 187 TYR A C 1
ATOM 1520 O O . TYR A 1 187 ? 20.435 -8.561 -13.923 1.00 95.25 187 TYR A O 1
ATOM 1528 N N . GLY A 1 188 ? 22.044 -9.760 -14.946 1.00 95.25 188 GLY A N 1
ATOM 1529 C CA . GLY A 1 188 ? 21.931 -10.950 -14.102 1.00 95.25 188 GLY A CA 1
ATOM 1530 C C . GLY A 1 188 ? 20.630 -11.733 -14.287 1.00 95.25 188 GLY A C 1
ATOM 1531 O O . GLY A 1 188 ? 20.159 -12.371 -13.344 1.00 95.25 188 GLY A O 1
ATOM 1532 N N . PHE A 1 189 ? 20.016 -11.672 -15.471 1.00 95.00 189 PHE A N 1
ATOM 1533 C CA . PHE A 1 189 ? 18.867 -12.517 -15.791 1.00 95.00 189 PHE A CA 1
ATOM 1534 C C . PHE A 1 189 ? 19.331 -13.929 -16.162 1.00 95.00 189 PHE A C 1
ATOM 1536 O O . PHE A 1 189 ? 20.387 -14.110 -16.759 1.00 95.00 189 PHE A O 1
ATOM 1543 N N . LYS A 1 190 ? 18.524 -14.940 -15.814 1.00 93.25 190 LYS A N 1
ATOM 1544 C CA . LYS A 1 190 ? 18.837 -16.354 -16.080 1.00 93.25 190 LYS A CA 1
ATOM 1545 C C . LYS A 1 190 ? 18.953 -16.655 -17.578 1.00 93.25 190 LYS A C 1
ATOM 1547 O O . LYS A 1 190 ? 19.817 -17.423 -17.984 1.00 93.25 190 LYS A O 1
ATOM 1552 N N . ASP A 1 191 ? 18.049 -16.086 -18.367 1.00 92.88 191 ASP A N 1
ATOM 1553 C CA . ASP A 1 191 ? 17.959 -16.266 -19.810 1.00 92.88 191 ASP A CA 1
ATOM 1554 C C . ASP A 1 191 ? 17.230 -15.070 -20.448 1.00 92.88 191 ASP A C 1
ATOM 1556 O O . ASP A 1 191 ? 16.595 -14.254 -19.765 1.00 92.88 191 ASP A O 1
ATOM 1560 N N . ALA A 1 192 ? 17.350 -14.949 -21.773 1.00 92.44 192 ALA A N 1
ATOM 1561 C CA . ALA A 1 192 ? 16.785 -13.834 -22.529 1.00 92.44 192 ALA A CA 1
ATOM 1562 C C . ALA A 1 192 ? 15.247 -13.809 -22.485 1.00 92.44 192 ALA A C 1
ATOM 1564 O O . ALA A 1 192 ? 14.654 -12.733 -22.534 1.00 92.44 192 ALA A O 1
ATOM 1565 N N . LEU A 1 193 ? 14.597 -14.967 -22.320 1.00 92.50 193 LEU A N 1
ATOM 1566 C CA . LEU A 1 193 ? 13.143 -15.063 -22.186 1.00 92.50 193 LEU A CA 1
ATOM 1567 C C . LEU A 1 193 ? 12.661 -14.470 -20.853 1.00 92.50 193 LEU A C 1
ATOM 1569 O O . LEU A 1 193 ? 11.709 -13.695 -20.817 1.00 92.50 193 LEU A O 1
ATOM 1573 N N . GLY A 1 194 ? 13.347 -14.773 -19.750 1.00 93.62 194 GLY A N 1
ATOM 1574 C CA . GLY A 1 194 ? 13.082 -14.181 -18.443 1.00 93.62 194 GLY A CA 1
ATOM 1575 C C . GLY A 1 194 ? 13.300 -12.668 -18.441 1.00 93.62 194 GLY A C 1
ATOM 1576 O O . GLY A 1 194 ? 12.516 -11.933 -17.834 1.00 93.62 194 GLY A O 1
ATOM 1577 N N . PHE A 1 195 ? 14.323 -12.188 -19.156 1.00 95.56 195 PHE A N 1
ATOM 1578 C CA . PHE A 1 195 ? 14.531 -10.754 -19.344 1.00 95.56 195 PHE A CA 1
ATOM 1579 C C . PHE A 1 195 ? 13.417 -10.111 -20.183 1.00 95.56 195 PHE A C 1
ATOM 1581 O O . PHE A 1 195 ? 12.894 -9.064 -19.791 1.00 95.56 195 PHE A O 1
ATOM 1588 N N . LEU A 1 196 ? 13.000 -10.758 -21.278 1.00 95.06 196 LEU A N 1
ATOM 1589 C CA . LEU A 1 196 ? 11.877 -10.318 -22.105 1.00 95.06 196 LEU A CA 1
ATOM 1590 C C . LEU A 1 196 ? 10.599 -10.184 -21.269 1.00 95.06 196 LEU A C 1
ATOM 1592 O O . LEU A 1 196 ? 10.040 -9.093 -21.212 1.00 95.06 196 LEU A O 1
ATOM 1596 N N . HIS A 1 197 ? 10.195 -11.224 -20.534 1.00 95.06 197 HIS A N 1
ATOM 1597 C CA . HIS A 1 197 ? 8.998 -11.179 -19.686 1.00 95.06 197 HIS A CA 1
ATOM 1598 C C . HIS A 1 197 ? 9.069 -10.073 -18.621 1.00 95.06 197 HIS A C 1
ATOM 1600 O O . HIS A 1 197 ? 8.070 -9.409 -18.332 1.00 95.06 197 HIS A O 1
ATOM 1606 N N . HIS A 1 198 ? 10.249 -9.832 -18.036 1.00 95.44 198 HIS A N 1
ATOM 1607 C CA . HIS A 1 198 ? 10.438 -8.728 -17.093 1.00 95.44 198 HIS A CA 1
ATOM 1608 C C . HIS A 1 198 ? 10.232 -7.361 -17.760 1.00 95.44 198 HIS A C 1
ATOM 1610 O O . HIS A 1 198 ? 9.553 -6.485 -17.206 1.00 95.44 198 HIS A O 1
ATOM 1616 N N . LEU A 1 199 ? 10.825 -7.161 -18.939 1.00 96.44 199 LEU A N 1
ATOM 1617 C CA . LEU A 1 199 ? 10.708 -5.923 -19.701 1.00 96.44 199 LEU A CA 1
ATOM 1618 C C . LEU A 1 199 ? 9.270 -5.705 -20.187 1.00 96.44 199 LEU A C 1
ATOM 1620 O O . LEU A 1 199 ? 8.728 -4.619 -19.985 1.00 96.44 199 LEU A O 1
ATOM 1624 N N . GLU A 1 200 ? 8.624 -6.733 -20.733 1.00 96.31 200 GLU A N 1
ATOM 1625 C CA . GLU A 1 200 ? 7.220 -6.707 -21.146 1.00 96.31 200 GLU A CA 1
ATOM 1626 C C . GLU A 1 200 ? 6.296 -6.368 -19.983 1.00 96.31 200 GLU A C 1
ATOM 1628 O O . GLU A 1 200 ? 5.505 -5.435 -20.092 1.00 96.31 200 GLU A O 1
ATOM 1633 N N . GLY A 1 201 ? 6.434 -7.043 -18.838 1.00 96.31 201 GLY A N 1
ATOM 1634 C CA . GLY A 1 201 ? 5.641 -6.738 -17.648 1.00 96.31 201 GLY A CA 1
ATOM 1635 C C . GLY A 1 201 ? 5.820 -5.287 -17.189 1.00 96.31 201 GLY A C 1
ATOM 1636 O O . GLY A 1 201 ? 4.857 -4.615 -16.814 1.00 96.31 201 GLY A O 1
ATOM 1637 N N . THR A 1 202 ? 7.043 -4.760 -17.291 1.00 95.75 202 THR A N 1
ATOM 1638 C CA . THR A 1 202 ? 7.337 -3.359 -16.963 1.00 95.75 202 THR A CA 1
ATOM 1639 C C . THR A 1 202 ? 6.700 -2.386 -17.966 1.00 95.75 202 THR A C 1
ATOM 1641 O O . THR A 1 202 ? 6.181 -1.345 -17.558 1.00 95.75 202 THR A O 1
ATOM 1644 N N . ILE A 1 203 ? 6.701 -2.714 -19.262 1.00 97.19 203 ILE A N 1
ATOM 1645 C CA . ILE A 1 203 ? 6.067 -1.914 -20.322 1.00 97.19 203 ILE A CA 1
ATOM 1646 C C . ILE A 1 203 ? 4.540 -1.969 -20.217 1.00 97.19 203 ILE A C 1
ATOM 1648 O O . ILE A 1 203 ? 3.899 -0.929 -20.326 1.00 97.19 203 ILE A O 1
ATOM 1652 N N . ILE A 1 204 ? 3.950 -3.132 -19.939 1.00 96.88 204 ILE A N 1
ATOM 1653 C CA . ILE A 1 204 ? 2.506 -3.291 -19.713 1.00 96.88 204 ILE A CA 1
ATOM 1654 C C . ILE A 1 204 ? 2.065 -2.434 -18.526 1.00 96.88 204 ILE A C 1
ATOM 1656 O O . ILE A 1 204 ? 1.082 -1.699 -18.618 1.00 96.88 204 ILE A O 1
ATOM 1660 N N . TYR A 1 205 ? 2.822 -2.465 -17.426 1.00 95.12 205 TYR A N 1
ATOM 1661 C CA . TYR A 1 205 ? 2.569 -1.585 -16.289 1.00 95.12 205 TYR A CA 1
ATOM 1662 C C . TYR A 1 205 ? 2.663 -0.104 -16.684 1.00 95.12 205 TYR A C 1
ATOM 1664 O O . TYR A 1 205 ? 1.818 0.694 -16.281 1.00 95.12 205 TYR A O 1
ATOM 1672 N N . ALA A 1 206 ? 3.656 0.272 -17.499 1.00 95.50 206 ALA A N 1
ATOM 1673 C CA . ALA A 1 206 ? 3.779 1.630 -18.020 1.00 95.50 206 ALA A CA 1
ATOM 1674 C C . ALA A 1 206 ? 2.574 2.047 -18.867 1.00 95.50 206 ALA A C 1
ATOM 1676 O O . ALA A 1 206 ? 2.068 3.149 -18.688 1.00 95.50 206 ALA A O 1
ATOM 1677 N N . GLU A 1 207 ? 2.098 1.160 -19.736 1.00 95.38 207 GLU A N 1
ATOM 1678 C CA . GLU A 1 207 ? 0.955 1.384 -20.617 1.00 95.38 207 GLU A CA 1
ATOM 1679 C C . GLU A 1 207 ? -0.361 1.528 -19.856 1.00 95.38 207 GLU A C 1
ATOM 1681 O O . GLU A 1 207 ? -1.195 2.349 -20.227 1.00 95.38 207 GLU A O 1
ATOM 1686 N N . HIS A 1 208 ? -0.532 0.786 -18.760 1.00 94.06 208 HIS A N 1
ATOM 1687 C CA . HIS A 1 208 ? -1.704 0.927 -17.901 1.00 94.06 208 HIS A CA 1
ATOM 1688 C C . HIS A 1 208 ? -1.781 2.309 -17.227 1.00 94.06 208 HIS A C 1
ATOM 1690 O O . HIS A 1 208 ? -2.869 2.803 -16.952 1.00 94.06 208 HIS A O 1
AT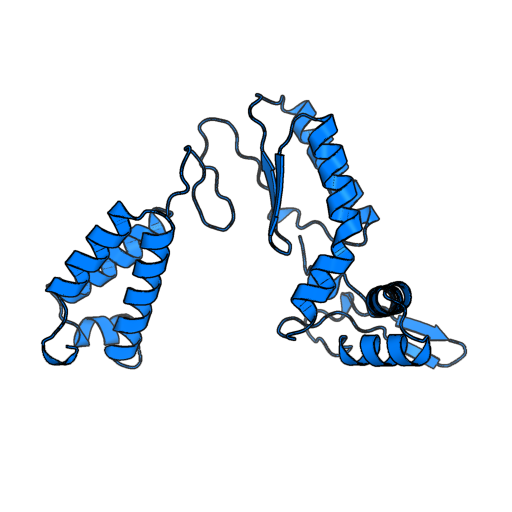OM 1696 N N . ILE A 1 209 ? -0.632 2.940 -16.967 1.00 93.38 209 ILE A N 1
ATOM 1697 C CA . ILE A 1 209 ? -0.550 4.261 -16.322 1.00 93.38 209 ILE A CA 1
ATOM 1698 C C . ILE A 1 209 ? -0.583 5.392 -17.352 1.00 93.38 209 ILE A C 1
ATOM 1700 O O . ILE A 1 209 ? -1.243 6.404 -17.147 1.00 93.38 209 ILE A O 1
ATOM 1704 N N . ASP A 1 210 ? 0.177 5.239 -18.431 1.00 93.44 210 ASP A N 1
ATOM 1705 C CA . ASP A 1 210 ? 0.391 6.233 -19.478 1.00 93.44 210 ASP A CA 1
ATOM 1706 C C . ASP A 1 210 ? 0.418 5.492 -20.820 1.00 93.44 210 ASP A C 1
ATOM 1708 O O . ASP A 1 210 ? 1.451 4.973 -21.260 1.00 93.44 210 ASP A O 1
ATOM 1712 N N . ARG A 1 211 ? -0.763 5.386 -21.438 1.00 93.50 211 ARG A N 1
ATOM 1713 C CA . ARG A 1 211 ? -0.990 4.552 -22.624 1.00 93.50 211 ARG A CA 1
ATOM 1714 C C . ARG A 1 211 ? -0.105 4.955 -23.798 1.00 93.50 211 ARG A C 1
ATOM 1716 O O . ARG A 1 211 ? 0.470 4.088 -24.450 1.00 93.50 211 ARG A O 1
ATOM 1723 N N . GLU A 1 212 ? 0.038 6.253 -24.053 1.00 93.94 212 GLU A N 1
ATOM 1724 C CA . GLU A 1 212 ? 0.870 6.759 -25.150 1.00 93.94 212 GLU A CA 1
ATOM 1725 C C . GLU A 1 212 ? 2.344 6.393 -24.948 1.00 93.94 212 GLU A C 1
ATOM 1727 O O . GLU A 1 212 ? 3.007 5.893 -25.864 1.00 93.94 212 GLU A O 1
ATOM 1732 N N . LEU A 1 213 ? 2.856 6.581 -23.727 1.00 94.12 213 LEU A N 1
ATOM 1733 C CA . LEU A 1 213 ? 4.224 6.211 -23.384 1.00 94.12 213 LEU A CA 1
ATOM 1734 C C . LEU A 1 213 ? 4.449 4.696 -23.472 1.00 94.12 213 LEU A C 1
ATOM 1736 O O . LEU A 1 213 ? 5.474 4.256 -23.994 1.00 94.12 213 LEU A O 1
ATOM 1740 N N . GLY A 1 214 ? 3.501 3.901 -22.976 1.00 95.56 214 GLY A N 1
ATOM 1741 C CA . GLY A 1 214 ? 3.557 2.444 -23.037 1.00 95.56 214 GLY A CA 1
ATOM 1742 C C . GLY A 1 214 ? 3.606 1.920 -24.469 1.00 95.56 214 GLY A C 1
ATOM 1743 O O . GLY A 1 214 ? 4.501 1.142 -24.799 1.00 95.56 214 GLY A O 1
ATOM 1744 N N . ILE A 1 215 ? 2.734 2.425 -25.351 1.00 96.69 215 ILE A N 1
ATOM 1745 C CA . ILE A 1 215 ? 2.731 2.082 -26.783 1.00 96.69 215 ILE A CA 1
ATOM 1746 C C . ILE A 1 215 ? 4.074 2.439 -27.430 1.00 96.69 215 ILE A C 1
ATOM 1748 O O . ILE A 1 215 ? 4.622 1.646 -28.199 1.00 96.69 215 ILE A O 1
ATOM 1752 N N . LYS A 1 216 ? 4.660 3.596 -27.092 1.00 97.06 216 LYS A N 1
ATOM 1753 C CA . LYS A 1 216 ? 5.993 3.978 -27.582 1.00 97.06 216 LYS A CA 1
ATOM 1754 C C . LYS A 1 216 ? 7.063 2.959 -27.177 1.00 97.06 216 LYS A C 1
ATOM 1756 O O . LYS A 1 216 ? 7.876 2.573 -28.019 1.00 97.06 216 LYS A O 1
ATOM 1761 N N . TYR A 1 217 ? 7.074 2.519 -25.917 1.00 97.62 217 TYR A N 1
ATOM 1762 C CA . TYR A 1 217 ? 8.025 1.506 -25.453 1.00 97.62 217 TYR A CA 1
ATOM 1763 C C . TYR A 1 217 ? 7.774 0.137 -26.083 1.00 97.62 217 TYR A C 1
ATOM 1765 O O . TYR A 1 217 ? 8.730 -0.494 -26.527 1.00 97.62 217 TYR A O 1
ATOM 1773 N N . ARG A 1 218 ? 6.511 -0.283 -26.203 1.00 96.94 218 ARG A N 1
ATOM 1774 C CA . ARG A 1 218 ? 6.116 -1.538 -26.855 1.00 96.94 218 ARG A CA 1
ATOM 1775 C C . ARG A 1 218 ? 6.566 -1.580 -28.314 1.00 96.94 218 ARG A C 1
ATOM 1777 O O . ARG A 1 218 ? 7.200 -2.537 -28.733 1.00 96.94 218 ARG A O 1
ATOM 1784 N N . ASN A 1 219 ? 6.340 -0.506 -29.067 1.00 96.44 219 ASN A N 1
ATOM 1785 C CA . ASN A 1 219 ? 6.789 -0.409 -30.457 1.00 96.44 219 ASN A CA 1
ATOM 1786 C C . ASN A 1 219 ? 8.314 -0.473 -30.583 1.00 96.44 219 ASN A C 1
ATOM 1788 O O . ASN A 1 219 ? 8.831 -1.041 -31.542 1.00 96.44 219 ASN A O 1
ATOM 1792 N N . ARG A 1 220 ? 9.045 0.117 -29.631 1.00 96.38 220 ARG A N 1
ATOM 1793 C CA . ARG A 1 220 ? 10.508 0.043 -29.607 1.00 96.38 220 ARG A CA 1
ATOM 1794 C C . ARG A 1 220 ? 10.990 -1.366 -29.266 1.00 96.38 220 ARG A C 1
ATOM 1796 O O . ARG A 1 220 ? 11.904 -1.835 -29.928 1.00 96.38 220 ARG A O 1
ATOM 1803 N N . LEU A 1 221 ? 10.356 -2.042 -28.308 1.00 96.00 221 LEU A N 1
ATOM 1804 C CA . LEU A 1 221 ? 10.642 -3.441 -27.994 1.00 96.00 221 LEU A CA 1
ATOM 1805 C C . LEU A 1 221 ? 10.390 -4.346 -29.206 1.00 96.00 221 LEU A C 1
ATOM 1807 O O . LEU A 1 221 ? 11.282 -5.089 -29.587 1.00 96.00 221 LEU A O 1
ATOM 1811 N N . ASN A 1 222 ? 9.235 -4.221 -29.865 1.00 94.25 222 ASN A N 1
ATOM 1812 C CA . ASN A 1 222 ? 8.872 -5.056 -31.015 1.00 94.25 222 ASN A CA 1
ATOM 1813 C C . ASN A 1 222 ? 9.875 -4.963 -32.173 1.00 94.25 222 ASN A C 1
ATOM 1815 O O . ASN A 1 222 ? 10.104 -5.946 -32.864 1.00 94.25 222 ASN A O 1
ATOM 1819 N N . LYS A 1 223 ? 10.500 -3.796 -32.379 1.00 93.81 223 LYS A N 1
ATOM 1820 C CA . LYS A 1 223 ? 11.563 -3.619 -33.385 1.00 93.81 223 LYS A CA 1
ATOM 1821 C C . LYS A 1 223 ? 12.870 -4.325 -33.022 1.00 93.81 223 LYS A C 1
ATOM 1823 O O . LYS A 1 223 ? 13.672 -4.589 -33.907 1.00 93.81 223 LYS A O 1
ATOM 1828 N N . LEU A 1 224 ? 13.092 -4.563 -31.734 1.00 93.00 224 LEU A N 1
ATOM 1829 C CA . LEU A 1 224 ? 14.289 -5.197 -31.191 1.00 93.00 224 LEU A CA 1
ATOM 1830 C C . LEU A 1 224 ? 14.083 -6.694 -30.931 1.00 93.00 224 LEU A C 1
ATOM 1832 O O . LEU A 1 224 ? 15.042 -7.365 -30.552 1.00 93.00 224 LEU A O 1
ATOM 1836 N N . LEU A 1 225 ? 12.860 -7.216 -31.088 1.00 89.19 225 LEU A N 1
ATOM 1837 C CA . LEU A 1 225 ? 12.573 -8.632 -30.888 1.00 89.19 225 LEU A CA 1
ATOM 1838 C C . LEU A 1 225 ? 13.306 -9.470 -31.948 1.00 89.19 225 LEU A C 1
ATOM 1840 O O . LEU A 1 225 ? 13.128 -9.237 -33.145 1.00 89.19 225 LEU A O 1
ATOM 1844 N N . PRO A 1 226 ? 14.119 -10.455 -31.534 1.00 78.38 226 PRO A N 1
ATOM 1845 C CA . PRO A 1 226 ? 14.703 -11.417 -32.451 1.00 78.38 226 PRO A CA 1
ATOM 1846 C C . PRO A 1 226 ? 13.604 -12.269 -33.083 1.00 78.38 226 PRO A C 1
ATOM 1848 O O . PRO A 1 226 ? 12.616 -12.604 -32.432 1.00 78.38 226 PRO A O 1
ATOM 1851 N N . SER A 1 227 ? 13.830 -12.719 -34.315 1.00 66.81 227 SER A N 1
ATOM 1852 C CA . SER A 1 227 ? 12.955 -13.670 -35.015 1.00 66.81 227 SER A CA 1
ATOM 1853 C C . SER A 1 227 ? 12.752 -15.000 -34.274 1.00 66.81 227 SER A C 1
ATOM 1855 O O . SER A 1 227 ? 11.828 -15.727 -34.594 1.00 66.81 227 SER A O 1
ATOM 1857 N N . LEU A 1 228 ? 13.594 -15.309 -33.283 1.00 55.59 228 LEU A N 1
ATOM 1858 C CA . LEU A 1 228 ? 13.495 -16.485 -32.411 1.00 55.59 228 LEU A CA 1
ATOM 1859 C C . LEU A 1 228 ? 12.416 -16.378 -31.313 1.00 55.59 228 LEU A C 1
ATOM 1861 O O . LEU A 1 228 ? 12.125 -17.385 -30.675 1.00 55.59 228 LEU A O 1
ATOM 1865 N N . PHE A 1 229 ? 11.857 -15.188 -31.063 1.00 58.94 229 PHE A N 1
ATOM 1866 C CA . PHE A 1 229 ? 10.817 -14.953 -30.044 1.00 58.94 229 PHE A CA 1
ATOM 1867 C C . PHE A 1 229 ? 9.411 -14.738 -30.633 1.00 58.94 229 PHE A C 1
ATOM 1869 O O . PHE A 1 229 ? 8.471 -14.503 -29.872 1.00 58.94 229 PHE A O 1
ATOM 1876 N N . ILE A 1 230 ? 9.280 -14.778 -31.963 1.00 53.53 230 ILE A N 1
ATOM 1877 C CA . ILE A 1 230 ? 8.028 -14.629 -32.728 1.00 53.53 230 ILE A CA 1
ATOM 1878 C C . ILE A 1 230 ? 7.586 -16.015 -33.194 1.00 53.53 230 ILE A C 1
ATOM 1880 O O . ILE A 1 230 ? 6.374 -16.304 -33.087 1.00 53.53 230 ILE A O 1
#

Radius of gyration: 23.62 Å; chains: 1; bounding box: 48×49×71 Å

Secondary structure (DSSP, 8-state):
-BSTGGGSBHHHHHHHHHHTT--HHHHHHHHHHH-BS--TTTGGG-EEEEETTEEEEEPBPPTT-TTHHHHHHHHTHHHHHHHHHHHHTTT-EEEEETTEEEEE-SS---HHHHHHHHHHHHHHHHHTT-B--GGG---PPTTS--EETTEE-SSSS-B--HHHHHHHHHHHHHHHHH-HHHHHHHTT-SSHHHHHHHHHHHHHHHHHH-HHHHHHHHHHHHHH--GGG-

Organism: NCBI:txid1433287

pLDDT: mean 92.32, std 7.2, range [53.53, 98.44]

Foldseek 3Di:
DPPQQLLAWLVLQLVVVVVVPDDSVVSNVRSVVQWDQDDPVRNVSWDWDDDDPDIDTITTGDPPDPCSQVSSVVLCVQLVVQLVVLQVVVQWDWDDDRPDIDIDHPDQDDPVRVVVSVVVNCVSCVVSSHDDDPVPDDDDGQPGFDADPQWTDNDPATAHDPVLLVVLVVLLVCCVPPNQPVSCVVVPHPDSVSVVVVSLVSLVVRCVRPVVSSVVSVVSVVVSDDPVVD